Protein AF-A0A8C5LYE2-F1 (afdb_monomer_lite)

Secondary structure (DSSP, 8-state):
-HHHHHHHHHHHHTS---HHHHHHHIIIIIHHHHHHHHHH--S---HHHHHHHHHHHHHHHTTTSPPSS-HHHHHS-TTTTS-----HHHHHHHHHHHHHHHTTSPSS--HHHHHHHHHTTTS-HHHHHHS-TTTS-------HHHHHHHHHHHHHHHHHTTS-SS-TT-BTHHHHHHSTT--HHHHHHTT--BGGGGEETTEEPPHHHHHHHH---GGGHHHHHHHHHHHIIIIITTTTTT---PPPHHHHHHHS-S-TTTHHHHHHHHHHHHH--STHHHHHHHHHHHTSPPPGGG-

Structure (mmCIF, N/CA/C/O backbone):
data_AF-A0A8C5LYE2-F1
#
_entry.id   AF-A0A8C5LYE2-F1
#
loop_
_atom_site.group_PDB
_atom_site.id
_atom_site.type_symbol
_atom_site.label_atom_id
_atom_site.label_alt_id
_atom_site.label_comp_id
_atom_site.label_asym_id
_atom_site.label_entity_id
_atom_site.label_seq_id
_atom_site.pdbx_PDB_ins_code
_atom_site.Cartn_x
_atom_site.Cartn_y
_atom_site.Cartn_z
_atom_site.occupancy
_atom_site.B_iso_or_equiv
_atom_site.auth_seq_id
_atom_site.auth_comp_id
_atom_site.auth_asym_id
_atom_site.auth_atom_id
_atom_site.pdbx_PDB_model_num
ATOM 1 N N . MET A 1 1 ? -12.765 16.017 11.815 1.00 70.56 1 MET A N 1
ATOM 2 C CA . MET A 1 1 ? -12.571 14.553 11.660 1.00 70.56 1 MET A CA 1
ATOM 3 C C . MET A 1 1 ? -12.486 13.819 13.001 1.00 70.56 1 MET A C 1
ATOM 5 O O . MET A 1 1 ? -13.405 13.071 13.296 1.00 70.56 1 MET A O 1
ATOM 9 N N . LEU A 1 2 ? -11.464 14.026 13.848 1.00 75.50 2 LEU A N 1
ATOM 10 C CA . LEU A 1 2 ? -11.365 13.338 15.157 1.00 75.50 2 LEU A CA 1
ATOM 11 C C . LEU A 1 2 ? -12.616 13.506 16.038 1.00 75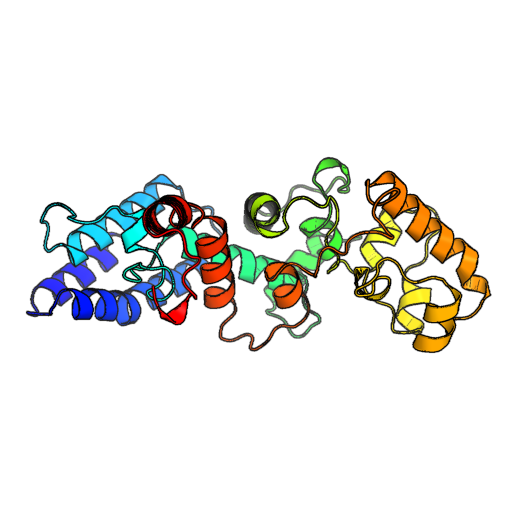.50 2 LEU A C 1
ATOM 13 O O . LEU A 1 2 ? -13.068 12.543 16.648 1.00 75.50 2 LEU A O 1
ATOM 17 N N . THR A 1 3 ? -13.195 14.706 16.069 1.00 81.00 3 THR A N 1
ATOM 18 C CA . THR A 1 3 ? -14.439 15.020 16.791 1.00 81.00 3 THR A CA 1
ATOM 19 C C . THR A 1 3 ? -15.628 14.208 16.280 1.00 81.00 3 THR A C 1
ATOM 21 O O . THR A 1 3 ? -16.305 13.551 17.059 1.00 81.00 3 THR A O 1
ATOM 24 N N . GLN A 1 4 ? -15.826 14.154 14.962 1.00 82.31 4 GLN A N 1
ATOM 25 C CA . GLN A 1 4 ? -16.883 13.353 14.338 1.00 82.31 4 GLN A CA 1
ATOM 26 C C . GLN A 1 4 ? -16.718 11.855 14.624 1.00 82.31 4 GLN A C 1
ATOM 28 O O . GLN A 1 4 ? -17.699 11.173 14.904 1.00 82.31 4 GLN A O 1
ATOM 33 N N . LEU A 1 5 ? -15.488 11.333 14.598 1.00 81.88 5 LEU A N 1
ATOM 34 C CA . LEU A 1 5 ? -15.230 9.922 14.903 1.00 81.88 5 LEU A CA 1
ATOM 35 C C . LEU A 1 5 ? -15.454 9.613 16.383 1.00 81.88 5 LEU A C 1
ATOM 37 O O . LEU A 1 5 ? -16.015 8.567 16.700 1.00 81.88 5 LEU A O 1
ATOM 41 N N . ARG A 1 6 ? -15.080 10.531 17.283 1.00 83.81 6 ARG A N 1
ATOM 42 C CA . ARG A 1 6 ? -15.422 10.432 18.707 1.00 83.81 6 ARG A CA 1
ATOM 43 C C . ARG A 1 6 ? -16.933 10.412 18.899 1.00 83.81 6 ARG A C 1
ATOM 45 O O . ARG A 1 6 ? -17.412 9.523 19.584 1.00 83.81 6 ARG A O 1
ATOM 52 N N . ASN A 1 7 ? -17.675 11.299 18.239 1.00 85.56 7 ASN A N 1
ATOM 53 C CA . ASN A 1 7 ? -19.137 11.336 18.331 1.00 85.56 7 ASN A CA 1
ATOM 54 C C . ASN A 1 7 ? -19.776 10.035 17.828 1.00 85.56 7 ASN A C 1
ATOM 56 O O . ASN A 1 7 ? -20.667 9.503 18.481 1.00 85.56 7 ASN A O 1
ATOM 60 N N . LEU A 1 8 ? -19.280 9.465 16.723 1.00 83.75 8 LEU A N 1
ATOM 61 C CA . LEU A 1 8 ? -19.730 8.150 16.251 1.00 83.75 8 LEU A CA 1
ATOM 62 C C . LEU A 1 8 ? -19.444 7.055 17.281 1.00 83.75 8 LEU A C 1
ATOM 64 O O . LEU A 1 8 ? -20.338 6.279 17.602 1.00 83.75 8 LEU A O 1
ATOM 68 N N . CYS A 1 9 ? -18.231 7.016 17.838 1.00 83.50 9 CYS A N 1
ATOM 69 C CA . CYS A 1 9 ? -17.882 6.055 18.883 1.00 83.50 9 CYS A CA 1
ATOM 70 C C . CYS A 1 9 ? -18.754 6.237 20.136 1.00 83.50 9 CYS A C 1
ATOM 72 O O . CYS A 1 9 ? -19.171 5.244 20.720 1.00 83.50 9 CYS A O 1
ATOM 74 N N . MET A 1 10 ? -19.069 7.475 20.529 1.00 85.38 10 MET A N 1
ATOM 75 C CA . MET A 1 10 ? -19.948 7.769 21.666 1.00 85.38 10 MET A CA 1
ATOM 76 C C . MET A 1 10 ? -21.377 7.285 21.406 1.00 85.38 10 MET A C 1
ATOM 78 O O . MET A 1 10 ? -21.951 6.604 22.252 1.00 85.38 10 MET A O 1
ATOM 82 N N . ASN A 1 11 ? -21.929 7.546 20.220 1.00 86.62 11 ASN A N 1
ATOM 83 C CA . ASN A 1 11 ? -23.267 7.082 19.849 1.00 86.62 11 ASN A CA 1
ATOM 84 C C . ASN A 1 11 ? -23.355 5.553 19.848 1.00 86.62 11 ASN A C 1
ATOM 86 O O . ASN A 1 11 ? -24.253 4.993 20.468 1.00 86.62 11 ASN A O 1
ATOM 90 N N . TRP A 1 12 ? -22.379 4.872 19.243 1.00 85.19 12 TRP A N 1
ATOM 91 C CA . TRP A 1 12 ? -22.316 3.409 19.261 1.00 85.19 12 TRP A CA 1
ATOM 92 C C . TRP A 1 12 ? -22.014 2.834 20.648 1.00 85.19 12 TRP A C 1
ATOM 94 O O . TRP A 1 12 ? -22.345 1.683 20.912 1.00 85.19 12 TRP A O 1
ATOM 104 N N . SER A 1 13 ? -21.391 3.605 21.545 1.00 83.94 13 SER A N 1
ATOM 105 C CA . SER A 1 13 ? -21.103 3.140 22.906 1.00 83.94 13 SER A CA 1
ATOM 106 C C . SER A 1 13 ? -22.342 3.066 23.795 1.00 83.94 13 SER A C 1
ATOM 108 O O . SER A 1 13 ? -22.316 2.302 24.756 1.00 83.94 13 SER A O 1
ATOM 110 N N . LYS A 1 14 ? -23.410 3.805 23.450 1.00 85.38 14 LYS A N 1
ATOM 111 C CA . LYS A 1 14 ? -24.721 3.739 24.117 1.00 85.38 14 LYS A CA 1
ATOM 112 C C . LYS A 1 14 ? -25.441 2.417 23.854 1.00 85.38 14 LYS A C 1
ATOM 114 O O . LYS A 1 14 ? -26.266 2.008 24.657 1.00 85.38 14 LYS A O 1
ATOM 119 N N . VAL A 1 15 ? -25.137 1.760 22.734 1.00 85.12 15 VAL A N 1
ATOM 120 C CA . VAL A 1 15 ? -25.731 0.471 22.380 1.00 85.12 15 VAL A CA 1
ATOM 121 C C . VAL A 1 15 ? -24.942 -0.646 23.058 1.00 85.12 15 VAL A C 1
ATOM 123 O O . VAL A 1 15 ? -23.709 -0.723 22.958 1.00 85.12 15 VAL A O 1
ATOM 126 N N . GLU A 1 16 ? -25.650 -1.550 23.727 1.00 82.38 16 GLU A N 1
ATOM 127 C CA . GLU A 1 16 ? -25.048 -2.721 24.354 1.00 82.38 16 GLU A CA 1
ATOM 128 C C . GLU A 1 16 ? -24.673 -3.775 23.314 1.00 82.38 16 GLU A C 1
ATOM 130 O O . GLU A 1 16 ? -25.366 -4.756 23.081 1.00 82.38 16 GLU A O 1
ATOM 135 N N . VAL A 1 17 ? -23.530 -3.564 22.665 1.00 84.38 17 VAL A N 1
ATOM 136 C CA . VAL A 1 17 ? -23.009 -4.501 21.670 1.00 84.38 17 VAL A CA 1
ATOM 137 C C . VAL A 1 17 ? -21.851 -5.303 22.252 1.00 84.38 17 VAL A C 1
ATOM 139 O O . VAL A 1 17 ? -20.984 -4.764 22.969 1.00 84.38 17 VAL A O 1
ATOM 142 N N . SER A 1 18 ? -21.821 -6.591 21.903 1.00 88.25 18 SER A N 1
ATOM 143 C CA . SER A 1 18 ? -20.690 -7.481 22.149 1.00 88.25 18 SER A CA 1
ATOM 144 C C . SER A 1 18 ? -19.391 -6.888 21.597 1.00 88.25 18 SER A C 1
ATOM 146 O O . SER A 1 18 ? -19.373 -5.978 20.761 1.00 88.25 18 SER A O 1
ATOM 148 N N . TRP A 1 19 ? -18.263 -7.402 22.073 1.00 85.31 19 TRP A N 1
ATOM 149 C CA . TRP A 1 19 ? -16.962 -6.935 21.612 1.00 85.31 19 TRP A CA 1
ATOM 150 C C . TRP A 1 19 ? -16.753 -7.166 20.105 1.00 85.31 19 TRP A C 1
ATOM 152 O O . TRP A 1 19 ? -16.306 -6.255 19.411 1.00 85.31 19 TRP A O 1
ATOM 162 N N . ALA A 1 20 ? -17.193 -8.311 19.572 1.00 86.25 20 ALA A N 1
ATOM 163 C CA . ALA A 1 20 ? -17.186 -8.578 18.133 1.00 86.25 20 ALA A CA 1
ATOM 164 C C . ALA A 1 20 ? -18.112 -7.622 17.359 1.00 86.25 20 ALA A C 1
ATOM 166 O O . ALA A 1 20 ? -17.713 -7.059 16.338 1.00 86.25 20 ALA A O 1
ATOM 167 N N . GLY A 1 21 ? -19.316 -7.352 17.874 1.00 88.94 21 GLY A N 1
ATOM 168 C CA . GLY A 1 21 ? -20.246 -6.433 17.217 1.00 88.94 21 GLY A CA 1
ATOM 169 C C . GLY A 1 21 ? -19.761 -4.976 17.210 1.00 88.94 21 GLY A C 1
ATOM 170 O O . GLY A 1 21 ? -20.034 -4.247 16.261 1.00 88.94 21 GLY A O 1
ATOM 171 N N . ARG A 1 22 ? -18.941 -4.550 18.182 1.00 89.81 22 ARG A N 1
ATOM 172 C CA . ARG A 1 22 ? -18.252 -3.241 18.137 1.00 89.81 22 ARG A CA 1
ATOM 173 C C . ARG A 1 22 ? -17.255 -3.158 16.991 1.00 89.81 22 ARG A C 1
ATOM 175 O O . ARG A 1 22 ? -17.158 -2.125 16.333 1.00 89.81 22 ARG A O 1
ATOM 182 N N . ILE A 1 23 ? -16.514 -4.233 16.744 1.00 90.06 23 ILE A N 1
ATOM 183 C CA . ILE A 1 23 ? -15.552 -4.296 15.640 1.00 90.06 23 ILE A CA 1
ATOM 184 C C . ILE A 1 23 ? -16.295 -4.260 14.303 1.00 90.06 23 ILE A C 1
ATOM 186 O O . ILE A 1 23 ? -15.896 -3.514 13.407 1.00 90.06 23 ILE A O 1
ATOM 190 N N . ALA A 1 24 ? -17.407 -4.989 14.188 1.00 90.50 24 ALA A N 1
ATOM 191 C CA . ALA A 1 24 ? -18.286 -4.916 13.025 1.00 90.50 24 ALA A CA 1
ATOM 192 C C . ALA A 1 24 ? -18.841 -3.493 12.822 1.00 90.50 24 ALA A C 1
ATOM 194 O O . ALA A 1 24 ? -18.715 -2.941 11.730 1.00 90.50 24 ALA A O 1
ATOM 195 N N . ALA A 1 25 ? -19.330 -2.838 13.881 1.00 90.06 25 ALA A N 1
ATOM 196 C CA . ALA A 1 25 ? -19.810 -1.457 13.821 1.00 90.06 25 ALA A CA 1
ATOM 197 C C . ALA A 1 25 ? -18.718 -0.475 13.359 1.00 90.06 25 ALA A C 1
ATOM 199 O O . ALA A 1 25 ? -18.991 0.423 12.558 1.00 90.06 25 ALA A O 1
ATOM 200 N N . LEU A 1 26 ? -17.464 -0.659 13.796 1.00 90.25 26 LEU A N 1
ATOM 201 C CA . LEU A 1 26 ? -16.328 0.123 13.295 1.00 90.25 26 LEU A CA 1
ATOM 202 C C . LEU A 1 26 ? -16.086 -0.113 11.799 1.00 90.25 26 LEU A C 1
ATOM 204 O O . LEU A 1 26 ? -15.928 0.849 11.045 1.00 90.25 26 LEU A O 1
ATOM 208 N N . LYS A 1 27 ? -16.076 -1.373 11.352 1.00 89.81 27 LYS A N 1
ATOM 209 C CA . LYS A 1 27 ? -15.901 -1.718 9.931 1.00 89.81 27 LYS A CA 1
ATOM 210 C C . LYS A 1 27 ? -17.017 -1.144 9.058 1.00 89.81 27 LYS A C 1
ATOM 212 O O . LYS A 1 27 ? -16.737 -0.686 7.960 1.00 89.81 27 LYS A O 1
ATOM 217 N N . MET A 1 28 ? -18.254 -1.120 9.547 1.00 89.25 28 MET A N 1
ATOM 218 C CA . MET A 1 28 ? -19.405 -0.646 8.775 1.00 89.25 28 MET A CA 1
ATOM 219 C C . MET A 1 28 ? -19.545 0.878 8.769 1.00 89.25 28 MET A C 1
ATOM 221 O O . MET A 1 28 ? -19.875 1.457 7.742 1.00 89.25 28 MET A O 1
ATOM 225 N N . SER A 1 29 ? -19.304 1.553 9.896 1.00 87.19 29 SER A N 1
ATOM 226 C CA . SER A 1 29 ? -19.606 2.990 10.022 1.00 87.19 29 SER A CA 1
ATOM 227 C C . SER A 1 29 ? -18.386 3.897 9.883 1.00 87.19 29 SER A C 1
ATOM 229 O O . SER A 1 29 ? -18.475 4.994 9.325 1.00 87.19 29 SER A O 1
ATOM 231 N N . LEU A 1 30 ? -17.241 3.461 10.406 1.00 87.25 30 LEU A N 1
ATOM 232 C CA . LEU A 1 30 ? -16.054 4.293 10.542 1.00 87.25 30 LEU A CA 1
ATOM 233 C C . LEU A 1 30 ? -15.093 4.090 9.375 1.00 87.25 30 LEU A C 1
ATOM 235 O O . LEU A 1 30 ? -14.602 5.070 8.815 1.00 87.25 30 LEU A O 1
ATOM 239 N N . LEU A 1 31 ? -14.853 2.836 8.987 1.00 89.38 31 LEU A N 1
ATOM 240 C CA . LEU A 1 31 ? -13.935 2.523 7.898 1.00 89.38 31 LEU A CA 1
ATOM 241 C C . LEU A 1 31 ? -14.327 3.218 6.577 1.00 89.38 31 LEU A C 1
ATOM 243 O O . LEU A 1 31 ? -13.443 3.850 5.999 1.00 89.38 31 LEU A O 1
ATOM 247 N N . PRO A 1 32 ? -15.604 3.243 6.131 1.00 89.81 32 PRO A N 1
ATOM 248 C CA . PRO A 1 32 ? -15.969 3.946 4.898 1.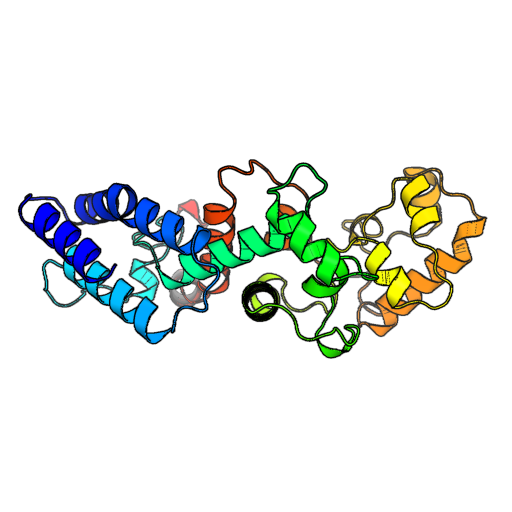00 89.81 32 PRO A CA 1
ATOM 249 C C . PRO A 1 32 ? -15.685 5.451 4.961 1.00 89.81 32 PRO A C 1
ATOM 251 O O . PRO A 1 32 ? -15.192 6.026 3.993 1.00 89.81 32 PRO A O 1
ATOM 254 N N . LYS A 1 33 ? -15.916 6.089 6.118 1.00 89.56 33 LYS A N 1
ATOM 255 C CA . LYS A 1 33 ? -15.642 7.522 6.321 1.00 89.56 33 LYS A CA 1
ATOM 256 C C . LYS A 1 33 ? -14.146 7.827 6.307 1.00 89.56 33 LYS A C 1
ATOM 258 O O . LYS A 1 33 ? -13.734 8.822 5.718 1.00 89.56 33 LYS A O 1
ATOM 263 N N . LEU A 1 34 ? -13.329 6.974 6.930 1.00 89.50 34 LEU A N 1
ATOM 264 C CA . LEU A 1 34 ? -11.870 7.098 6.877 1.00 89.50 34 LEU A CA 1
ATOM 265 C C . LEU A 1 34 ? -11.350 6.933 5.447 1.00 89.50 34 LEU A C 1
ATOM 267 O O . LEU A 1 34 ? -10.556 7.749 4.989 1.00 89.50 34 LEU A O 1
ATOM 271 N N . LEU A 1 35 ? -11.824 5.908 4.736 1.00 90.44 35 LEU A N 1
ATOM 272 C CA . LEU A 1 35 ? -11.409 5.628 3.363 1.00 90.44 35 LEU A CA 1
ATOM 273 C C . LEU A 1 35 ? -11.802 6.748 2.403 1.00 90.44 35 LEU A C 1
ATOM 275 O O . LEU A 1 35 ? -10.992 7.123 1.559 1.00 90.44 35 LEU A O 1
ATOM 279 N N . TYR A 1 36 ? -13.005 7.308 2.549 1.00 89.31 36 TYR A N 1
ATOM 280 C CA . TYR A 1 36 ? -13.419 8.481 1.782 1.00 89.31 36 TYR A CA 1
ATOM 281 C C . TYR A 1 36 ?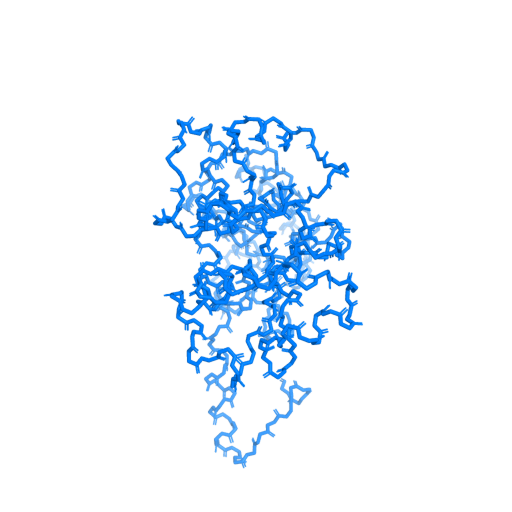 -12.428 9.634 1.964 1.00 89.31 36 TYR A C 1
ATOM 283 O O . TYR A 1 36 ? -11.940 10.192 0.985 1.00 89.31 36 TYR A O 1
ATOM 291 N N . LEU A 1 37 ? -12.058 9.936 3.210 1.00 88.06 37 LEU A N 1
ATOM 292 C CA . LEU A 1 37 ? -11.133 11.024 3.513 1.00 88.06 37 LEU A CA 1
ATOM 293 C C . LEU A 1 37 ? -9.726 10.761 2.979 1.00 88.06 37 LEU A C 1
ATOM 295 O O . LEU A 1 37 ? -9.134 11.659 2.392 1.00 88.06 37 LEU A O 1
ATOM 299 N N . PHE A 1 38 ? -9.200 9.544 3.127 1.00 88.88 38 PHE A N 1
ATOM 300 C CA . PHE A 1 38 ? -7.878 9.206 2.592 1.00 88.88 38 PHE A CA 1
ATOM 301 C C . PHE A 1 38 ? -7.817 9.293 1.065 1.00 88.88 38 PHE A C 1
ATOM 303 O O . PHE A 1 38 ? -6.772 9.624 0.518 1.00 88.88 38 PHE A O 1
ATOM 310 N N . ARG A 1 39 ? -8.932 9.023 0.377 1.00 85.75 39 ARG A N 1
ATOM 311 C CA . ARG A 1 39 ? -9.024 9.152 -1.083 1.00 85.75 39 ARG A CA 1
ATOM 312 C C . ARG A 1 39 ? -9.244 10.591 -1.541 1.00 85.75 39 ARG A C 1
ATOM 314 O O . ARG A 1 39 ? -8.773 10.949 -2.612 1.00 85.75 39 ARG A O 1
ATOM 321 N N . ALA A 1 40 ? -9.977 11.387 -0.765 1.00 83.69 40 ALA A N 1
ATOM 322 C CA . ALA A 1 40 ? -10.317 12.763 -1.113 1.00 83.69 40 ALA A CA 1
ATOM 323 C C . ALA A 1 40 ? -9.210 13.766 -0.761 1.00 83.69 40 ALA A C 1
ATOM 325 O O . ALA A 1 40 ? -9.118 14.812 -1.395 1.00 83.69 40 ALA A O 1
ATOM 326 N N . LEU A 1 41 ? -8.384 13.471 0.249 1.00 78.56 41 LEU A N 1
ATOM 327 C CA . LEU A 1 41 ? -7.342 14.372 0.734 1.00 78.56 41 LEU A CA 1
ATOM 328 C C . LEU A 1 41 ? -5.967 13.949 0.201 1.00 78.56 41 LEU A C 1
ATOM 330 O O . LEU A 1 41 ? -5.373 13.007 0.728 1.00 78.56 41 LEU A O 1
ATOM 334 N N . PRO A 1 42 ? -5.398 14.677 -0.772 1.00 67.75 42 PRO A N 1
ATOM 335 C CA . PRO A 1 42 ? -4.048 14.437 -1.270 1.00 67.75 42 PRO A CA 1
ATOM 336 C C . PRO A 1 42 ? -2.970 15.011 -0.324 1.00 67.75 42 PRO A C 1
ATOM 338 O O . PRO A 1 42 ? -2.036 15.678 -0.764 1.00 67.75 42 PRO A O 1
ATOM 341 N N . ILE A 1 43 ? -3.110 14.808 0.992 1.00 79.69 43 ILE A N 1
ATOM 342 C CA . ILE A 1 43 ? -2.272 15.441 2.023 1.00 79.69 43 ILE A CA 1
ATOM 343 C C . ILE A 1 43 ? -1.540 14.376 2.841 1.00 79.69 43 ILE A C 1
ATOM 345 O O . ILE A 1 43 ? -2.118 13.366 3.243 1.00 79.69 43 ILE A O 1
ATOM 349 N N . ALA A 1 44 ? -0.266 14.644 3.143 1.00 83.12 44 ALA A N 1
ATOM 350 C CA . ALA A 1 44 ? 0.509 13.855 4.092 1.00 83.12 44 ALA A CA 1
ATOM 351 C C . ALA A 1 44 ? -0.119 13.929 5.488 1.00 83.12 44 ALA A C 1
ATOM 353 O O . ALA A 1 44 ? 0.003 14.943 6.175 1.00 83.12 44 ALA A O 1
ATOM 354 N N . LEU A 1 45 ? -0.751 12.848 5.940 1.00 86.50 45 LEU A N 1
ATOM 355 C CA . LEU A 1 45 ? -1.239 12.788 7.313 1.00 86.50 45 LEU A CA 1
ATOM 356 C C . LEU A 1 45 ? -0.075 12.514 8.278 1.00 86.50 45 LEU A C 1
ATOM 358 O O . LEU A 1 45 ? 0.650 11.530 8.097 1.00 86.50 45 LEU A O 1
ATOM 362 N N . PRO A 1 46 ? 0.105 13.334 9.332 1.00 89.69 46 PRO A N 1
ATOM 363 C CA . PRO A 1 46 ? 1.108 13.066 10.350 1.00 89.69 46 PRO A CA 1
ATOM 364 C C . PRO A 1 46 ? 0.882 11.698 10.997 1.00 89.69 46 PRO A C 1
ATOM 366 O O . PRO A 1 46 ? -0.242 11.321 11.336 1.00 89.69 46 PRO A O 1
ATOM 369 N N . ARG A 1 47 ? 1.965 10.957 11.247 1.00 89.81 47 ARG A N 1
ATOM 370 C CA . ARG A 1 47 ? 1.881 9.644 11.903 1.00 89.81 47 ARG A CA 1
ATOM 371 C C . ARG A 1 47 ? 1.219 9.732 13.283 1.00 89.81 47 ARG A C 1
ATOM 373 O O . ARG A 1 47 ? 0.446 8.849 13.642 1.00 89.81 47 ARG A O 1
ATOM 380 N N . THR A 1 48 ? 1.481 10.802 14.032 1.00 91.12 48 THR A N 1
ATOM 381 C CA . THR A 1 48 ? 0.860 11.080 15.339 1.00 91.12 48 THR A CA 1
ATOM 382 C C . THR A 1 48 ? -0.659 11.191 15.236 1.00 91.12 48 THR A C 1
ATOM 384 O O . THR A 1 48 ? -1.376 10.624 16.057 1.00 91.12 48 THR A O 1
ATOM 387 N N . TYR A 1 49 ? -1.164 11.832 14.181 1.00 90.56 49 TYR A N 1
ATOM 388 C CA . TYR A 1 49 ? -2.594 11.939 13.913 1.00 90.56 49 TYR A CA 1
ATOM 389 C C . TYR A 1 49 ? -3.238 10.565 13.675 1.00 90.56 49 TYR A C 1
ATOM 391 O O . TYR A 1 49 ? -4.258 10.238 14.284 1.00 90.56 49 TYR A O 1
ATOM 399 N N . LEU A 1 50 ? -2.607 9.725 12.850 1.00 90.88 50 LEU A N 1
ATOM 400 C CA . LEU A 1 50 ? -3.078 8.362 12.572 1.00 90.88 50 LEU A CA 1
ATOM 401 C C . LEU A 1 50 ? -3.047 7.469 13.826 1.00 90.88 50 LEU A C 1
ATOM 403 O O . LEU A 1 50 ? -3.961 6.676 14.046 1.00 90.88 50 LEU A O 1
ATOM 407 N N . LEU A 1 51 ? -2.036 7.623 14.688 1.00 90.81 51 LEU A N 1
ATOM 408 C CA . LEU A 1 51 ? -1.958 6.909 15.968 1.00 90.81 51 LEU A CA 1
ATOM 409 C C . LEU A 1 51 ? -3.028 7.379 16.961 1.00 90.81 51 LEU A C 1
ATOM 411 O O . LEU A 1 51 ? -3.630 6.555 17.651 1.00 90.81 51 LEU A O 1
ATOM 415 N N . ASN A 1 52 ? -3.322 8.680 16.993 1.00 91.81 52 ASN A N 1
ATOM 416 C CA . ASN A 1 52 ? -4.411 9.226 17.801 1.00 91.81 52 ASN A CA 1
ATOM 417 C C . ASN A 1 52 ? -5.769 8.671 17.357 1.00 91.81 52 ASN A C 1
ATOM 419 O O . ASN A 1 52 ? -6.585 8.306 18.205 1.00 91.81 52 ASN A O 1
ATOM 423 N N . LEU A 1 53 ? -5.995 8.540 16.045 1.00 90.88 53 LEU A N 1
ATOM 424 C CA . LEU A 1 53 ? -7.177 7.867 15.504 1.00 90.88 53 LEU A CA 1
ATOM 425 C C . LEU A 1 53 ? -7.252 6.412 15.976 1.00 90.88 53 LEU A C 1
ATOM 427 O O . LEU A 1 53 ? -8.264 6.016 16.551 1.00 90.88 53 LEU A O 1
ATOM 431 N N . GLN A 1 54 ? -6.171 5.642 15.819 1.00 91.62 54 GLN A N 1
ATOM 432 C CA . GLN A 1 54 ? -6.115 4.248 16.271 1.00 91.62 54 GLN A CA 1
ATOM 433 C C . GLN A 1 54 ? -6.394 4.112 17.779 1.00 91.62 54 GLN A C 1
ATOM 435 O O . GLN A 1 54 ? -7.076 3.180 18.203 1.00 91.62 54 GLN A O 1
ATOM 440 N N . SER A 1 55 ? -5.903 5.050 18.596 1.00 89.88 55 SER A N 1
ATOM 441 C CA . SER A 1 55 ? -6.133 5.076 20.046 1.00 89.88 55 SER A CA 1
ATOM 442 C C . SER A 1 55 ? -7.615 5.238 20.395 1.00 89.88 55 SER A C 1
ATOM 444 O O . SER A 1 55 ? -8.125 4.521 21.256 1.00 89.88 55 SER A O 1
ATOM 446 N N . VAL A 1 56 ? -8.341 6.113 19.690 1.00 89.75 56 VAL A N 1
ATOM 447 C CA . VAL A 1 56 ? -9.795 6.276 19.873 1.00 89.75 56 VAL A CA 1
ATOM 448 C C . VAL A 1 56 ? -10.539 4.984 19.525 1.00 89.75 56 VAL A C 1
ATOM 450 O O . VAL A 1 56 ? -11.412 4.569 20.286 1.00 89.75 56 VAL A O 1
ATOM 453 N N . LEU A 1 57 ? -10.156 4.307 18.438 1.00 89.19 57 LEU A N 1
ATOM 454 C CA . LEU A 1 57 ? -10.766 3.028 18.049 1.00 89.19 57 LEU A CA 1
ATOM 455 C C . LEU A 1 57 ? -10.505 1.933 19.075 1.00 89.19 57 LEU A C 1
ATOM 457 O O . LEU A 1 57 ? -11.426 1.219 19.463 1.00 89.19 57 LEU A O 1
ATOM 461 N N . SER A 1 58 ? -9.270 1.841 19.565 1.00 89.69 58 SER A N 1
ATOM 462 C CA . SER A 1 58 ? -8.908 0.901 20.624 1.00 89.69 58 SER A CA 1
ATOM 463 C C . SER A 1 58 ? -9.736 1.153 21.890 1.00 89.69 58 SER A C 1
ATOM 465 O O . SER A 1 58 ? -10.349 0.229 22.419 1.00 89.69 58 SER A O 1
ATOM 467 N N . LYS A 1 59 ? -9.861 2.413 22.332 1.00 89.44 59 LYS A N 1
ATOM 468 C CA . LYS A 1 59 ? -10.702 2.774 23.488 1.00 89.44 59 LYS A CA 1
ATOM 469 C C . LYS A 1 59 ? -12.168 2.381 23.286 1.00 89.44 59 LYS A C 1
ATOM 471 O O . LYS A 1 59 ? -12.786 1.881 24.222 1.00 89.44 59 LYS A O 1
ATOM 476 N N . PHE A 1 60 ? -12.713 2.564 22.084 1.00 89.06 60 PHE A N 1
ATOM 477 C CA . PHE A 1 60 ? -14.084 2.161 21.763 1.00 89.06 60 PHE A CA 1
ATOM 478 C C . PHE A 1 60 ? -14.275 0.637 21.834 1.00 89.06 60 PHE A C 1
ATOM 480 O O . PHE A 1 60 ? -15.205 0.155 22.491 1.00 89.06 60 PHE A O 1
ATOM 487 N N . VAL A 1 61 ? -13.363 -0.125 21.224 1.00 90.06 61 VAL A N 1
ATOM 488 C CA . VAL A 1 61 ? -13.369 -1.596 21.253 1.00 90.06 61 VAL A CA 1
ATOM 489 C C . VAL A 1 61 ? -13.325 -2.104 22.699 1.00 90.06 61 VAL A C 1
ATOM 491 O O . VAL A 1 61 ? -14.123 -2.959 23.073 1.00 90.06 61 VAL A O 1
ATOM 494 N N . TRP A 1 62 ? -12.484 -1.510 23.550 1.00 89.94 62 TRP A N 1
ATOM 495 C CA . TRP A 1 62 ? -12.302 -1.932 24.944 1.00 89.94 62 TRP A CA 1
ATOM 496 C C . TRP A 1 62 ? -13.232 -1.264 25.972 1.00 89.94 62 TRP A C 1
ATOM 498 O O . TRP A 1 62 ? -13.028 -1.464 27.167 1.00 89.94 62 TRP A O 1
ATOM 508 N N . ARG A 1 63 ? -14.255 -0.487 25.577 1.00 88.44 63 ARG A N 1
ATOM 509 C CA . ARG A 1 63 ? -15.132 0.257 26.526 1.00 88.44 63 ARG A CA 1
ATOM 510 C C . ARG A 1 63 ? -14.343 1.166 27.487 1.00 88.44 63 ARG A C 1
ATOM 512 O O . ARG A 1 63 ? -14.673 1.266 28.661 1.00 88.44 63 ARG A O 1
ATOM 519 N N . GLY A 1 64 ? -13.247 1.764 27.024 1.00 85.00 64 GLY A N 1
ATOM 520 C CA . GLY A 1 64 ? -12.348 2.559 27.869 1.00 85.00 64 GLY A CA 1
ATOM 521 C C . GLY A 1 64 ? -11.503 1.745 28.860 1.00 85.00 64 GLY A C 1
ATOM 522 O O . GLY A 1 64 ? -10.675 2.327 29.557 1.00 85.00 64 GLY A O 1
ATOM 523 N N . LYS A 1 65 ? -11.649 0.413 28.905 1.00 87.75 65 LYS A N 1
ATOM 524 C CA . LYS A 1 65 ? -10.800 -0.476 29.708 1.00 87.75 65 LYS A CA 1
ATOM 525 C C . LYS A 1 65 ? -9.433 -0.668 29.045 1.00 87.75 65 LYS A C 1
ATOM 527 O O . LYS A 1 65 ? -9.241 -0.388 27.859 1.00 87.75 65 LYS A O 1
ATOM 532 N N . ARG A 1 66 ? -8.469 -1.173 29.819 1.00 88.31 66 ARG A N 1
ATOM 533 C CA . ARG A 1 66 ? -7.129 -1.499 29.312 1.00 88.31 66 ARG A CA 1
ATOM 534 C C . ARG A 1 66 ? -7.214 -2.629 28.266 1.00 88.31 66 ARG A C 1
ATOM 536 O O . ARG A 1 66 ? -7.895 -3.624 28.529 1.00 88.31 66 ARG A O 1
ATOM 543 N N . PRO A 1 67 ? -6.535 -2.507 27.107 1.00 87.62 67 PRO A N 1
ATOM 544 C CA . PRO A 1 67 ? -6.481 -3.569 26.109 1.00 87.62 67 PRO A CA 1
ATOM 545 C C . PRO A 1 67 ? -5.927 -4.867 26.697 1.00 87.62 67 PRO A C 1
ATOM 547 O O . PRO A 1 67 ? -4.837 -4.865 27.263 1.00 87.62 67 PRO A O 1
ATOM 550 N N . ARG A 1 68 ? -6.655 -5.976 26.534 1.00 86.00 68 ARG A N 1
ATOM 551 C CA . ARG A 1 68 ? -6.180 -7.309 26.958 1.00 86.00 68 ARG A CA 1
ATOM 552 C C . ARG A 1 68 ? -5.252 -7.960 25.932 1.00 86.00 68 ARG A C 1
ATOM 554 O O . ARG A 1 68 ? -4.491 -8.857 26.263 1.00 86.00 68 ARG A O 1
ATOM 561 N N . VAL A 1 69 ? -5.315 -7.492 24.687 1.00 85.38 69 VAL A N 1
ATOM 562 C CA . VAL A 1 69 ? -4.578 -8.036 23.545 1.00 85.38 69 VAL A CA 1
ATOM 563 C C . VAL A 1 69 ? -3.651 -6.967 22.976 1.00 85.38 69 VAL A C 1
ATOM 565 O O . VAL A 1 69 ? -4.022 -5.794 22.871 1.00 85.38 69 VAL A O 1
ATOM 568 N N . ARG A 1 70 ? -2.437 -7.369 22.578 1.00 85.75 70 ARG A N 1
ATOM 569 C CA . ARG A 1 70 ? -1.475 -6.477 21.913 1.00 85.75 70 ARG A CA 1
ATOM 570 C C . ARG A 1 70 ? -2.059 -5.950 20.600 1.00 85.75 70 ARG A C 1
ATOM 572 O O . ARG A 1 70 ? -2.614 -6.712 19.817 1.00 85.75 70 ARG A O 1
ATOM 579 N N . ALA A 1 71 ? -1.856 -4.665 20.309 1.00 83.75 71 ALA A N 1
ATOM 580 C CA . ALA A 1 71 ? -2.420 -4.015 19.120 1.00 83.75 71 ALA A CA 1
ATOM 581 C C . ALA A 1 71 ? -2.035 -4.695 17.789 1.00 83.75 71 ALA A C 1
ATOM 583 O O . ALA A 1 71 ? -2.824 -4.686 16.852 1.00 83.75 71 ALA A O 1
ATOM 584 N N . ALA A 1 72 ? -0.845 -5.302 17.707 1.00 82.75 72 ALA A N 1
ATOM 585 C CA . ALA A 1 72 ? -0.421 -6.050 16.522 1.00 82.75 72 ALA A CA 1
ATOM 586 C C . ALA A 1 72 ? -1.305 -7.286 16.262 1.00 82.75 72 ALA A C 1
ATOM 588 O O . ALA A 1 72 ? -1.756 -7.458 15.137 1.00 82.75 72 ALA A O 1
ATOM 589 N N . LEU A 1 73 ? -1.609 -8.072 17.304 1.00 83.25 73 LEU A N 1
ATOM 590 C CA . LEU A 1 73 ? -2.506 -9.234 17.228 1.00 83.25 73 LEU A CA 1
ATOM 591 C C . LEU A 1 73 ? -3.957 -8.800 16.976 1.00 83.25 73 LEU A C 1
ATOM 593 O O . LEU A 1 73 ? -4.676 -9.376 16.170 1.00 83.25 73 LEU A O 1
ATOM 597 N N . LEU A 1 74 ? -4.379 -7.723 17.645 1.00 86.62 74 LEU A N 1
ATOM 598 C CA . LEU A 1 74 ? -5.728 -7.175 17.517 1.00 86.62 74 LEU A CA 1
ATOM 599 C C . LEU A 1 74 ? -6.062 -6.787 16.065 1.00 86.62 74 LEU A C 1
ATOM 601 O O . LEU A 1 74 ? -7.199 -6.948 15.624 1.00 86.62 74 LEU A O 1
ATOM 605 N N . ASN A 1 75 ? -5.068 -6.276 15.337 1.00 87.69 75 ASN A N 1
ATOM 606 C CA . ASN A 1 75 ? -5.223 -5.775 13.975 1.00 87.69 75 ASN A CA 1
ATOM 607 C C . ASN A 1 75 ? -5.044 -6.843 12.881 1.00 87.69 75 ASN A C 1
ATOM 609 O O . ASN A 1 75 ? -5.365 -6.567 11.725 1.00 87.69 75 ASN A O 1
ATOM 613 N N . GLN A 1 76 ? -4.503 -8.019 13.213 1.00 84.81 76 GLN A N 1
ATOM 614 C CA . GLN A 1 76 ? -4.337 -9.127 12.267 1.00 84.81 76 GLN A CA 1
ATOM 615 C C . GLN A 1 76 ? -5.685 -9.697 11.828 1.00 84.81 76 GLN A C 1
ATOM 617 O O . GLN A 1 76 ? -6.669 -9.573 12.556 1.00 84.81 76 GLN A O 1
ATOM 622 N N . SER A 1 77 ? -5.734 -10.309 10.644 1.00 83.00 77 SER A N 1
ATOM 623 C CA . SER A 1 77 ? -6.919 -11.026 10.165 1.00 83.00 77 SER A CA 1
ATOM 624 C C . SER A 1 77 ? -7.244 -12.214 11.072 1.00 83.00 77 SER A C 1
ATOM 626 O O . SER A 1 77 ? -6.383 -12.702 11.803 1.00 83.00 77 SER A O 1
ATOM 628 N N . ILE A 1 78 ? -8.491 -12.682 11.006 1.00 80.12 78 ILE A N 1
ATOM 629 C CA . ILE A 1 78 ? -8.932 -13.876 11.742 1.00 80.12 78 ILE A CA 1
ATOM 630 C C . ILE A 1 78 ? -8.124 -15.099 11.283 1.00 80.12 78 ILE A C 1
ATOM 632 O O . ILE A 1 78 ? -7.592 -15.821 12.114 1.00 80.12 78 ILE A O 1
ATOM 636 N N . GLU A 1 79 ? -7.914 -15.241 9.970 1.00 76.69 79 GLU A N 1
ATOM 637 C CA . GLU A 1 79 ? -7.049 -16.270 9.363 1.00 76.69 79 GLU A CA 1
ATOM 638 C C . GLU A 1 79 ? -5.592 -16.207 9.852 1.00 76.69 79 GLU A C 1
ATOM 640 O O . GLU A 1 79 ? -4.890 -17.209 9.873 1.00 76.69 79 GLU A O 1
ATOM 645 N N . GLY A 1 80 ? -5.120 -15.024 10.251 1.00 71.69 80 GLY A N 1
ATOM 646 C CA . GLY A 1 80 ? -3.781 -14.821 10.801 1.00 71.69 80 GLY A CA 1
ATOM 647 C C . GLY A 1 80 ? -3.687 -15.025 12.315 1.00 71.69 80 GLY A C 1
ATOM 648 O O . GLY A 1 80 ? -2.702 -14.578 12.903 1.00 71.69 80 GLY A O 1
ATOM 649 N N . GLY A 1 81 ? -4.708 -15.608 12.958 1.00 74.38 81 GLY A N 1
ATOM 650 C CA . GLY A 1 81 ? -4.784 -15.774 14.417 1.00 74.38 81 GLY A CA 1
ATOM 651 C C . GLY A 1 81 ? -5.095 -14.478 15.179 1.00 74.38 81 GLY A C 1
ATOM 652 O O . GLY A 1 81 ? -4.873 -14.382 16.388 1.00 74.38 81 GLY A O 1
ATOM 653 N N . GLY A 1 82 ? -5.567 -13.455 14.466 1.00 83.44 82 GLY A N 1
ATOM 654 C CA . GLY A 1 82 ? -5.953 -12.160 15.004 1.00 83.44 82 GLY A CA 1
ATOM 655 C C . GLY A 1 82 ? -7.461 -11.995 15.167 1.00 83.44 82 GLY A C 1
ATOM 656 O O . GLY A 1 82 ? -8.252 -12.927 15.095 1.00 83.44 82 GLY A O 1
ATOM 657 N N . ILE A 1 83 ? -7.870 -10.750 15.397 1.00 83.94 83 ILE A N 1
ATOM 658 C CA . ILE A 1 83 ? -9.266 -10.380 15.695 1.00 83.94 83 ILE A CA 1
ATOM 659 C C . ILE A 1 83 ? -9.889 -9.543 14.563 1.00 83.94 83 ILE A C 1
ATOM 661 O O . ILE A 1 83 ? -11.109 -9.429 14.429 1.00 83.94 83 ILE A O 1
ATOM 665 N N . GLY A 1 84 ? -9.056 -8.932 13.725 1.00 85.94 84 GLY A N 1
ATOM 666 C CA . GLY A 1 84 ? -9.476 -8.177 12.554 1.00 85.94 84 GLY A CA 1
ATOM 667 C C . GLY A 1 84 ? -9.942 -6.756 12.851 1.00 85.94 84 GLY A C 1
ATOM 668 O O . GLY A 1 84 ? -10.812 -6.258 12.134 1.00 85.94 84 GLY A O 1
ATOM 669 N N . VAL A 1 85 ? -9.409 -6.082 13.876 1.00 89.88 85 VAL A N 1
ATOM 670 C CA . VAL A 1 85 ? -9.665 -4.644 14.072 1.00 89.88 85 VAL A CA 1
ATOM 671 C C . VAL A 1 85 ? -8.972 -3.830 12.969 1.00 89.88 85 VAL A C 1
ATOM 673 O O . VAL A 1 85 ? -7.795 -4.055 12.691 1.00 89.88 85 VAL A O 1
ATOM 676 N N . PRO A 1 86 ? -9.652 -2.852 12.340 1.00 90.38 86 PRO A N 1
ATOM 677 C CA . PRO A 1 86 ? -9.033 -2.016 11.316 1.00 90.38 86 PRO A CA 1
ATOM 678 C C . PRO A 1 86 ? -7.792 -1.263 11.817 1.00 90.38 86 PRO A C 1
ATOM 680 O O . PRO A 1 86 ? -7.861 -0.493 12.779 1.00 90.38 86 PRO A O 1
ATOM 683 N N . ASN A 1 87 ? -6.663 -1.429 11.124 1.00 91.69 87 ASN A N 1
ATOM 684 C CA . ASN A 1 87 ? -5.465 -0.626 11.355 1.00 91.69 87 ASN A CA 1
ATOM 685 C C . ASN A 1 87 ? -5.475 0.624 10.465 1.00 91.69 87 ASN A C 1
ATOM 687 O O . ASN A 1 87 ? -5.215 0.548 9.263 1.00 91.69 87 ASN A O 1
ATOM 691 N N . VAL A 1 88 ? -5.735 1.786 11.067 1.00 91.62 88 VAL A N 1
ATOM 692 C CA . VAL A 1 88 ? -5.886 3.070 10.361 1.00 91.62 88 VAL A CA 1
ATOM 693 C C . VAL A 1 88 ? -4.645 3.424 9.535 1.00 91.62 88 VAL A C 1
ATOM 695 O O . VAL A 1 88 ? -4.773 3.901 8.409 1.00 91.62 88 VAL A O 1
ATOM 698 N N . LEU A 1 89 ? -3.442 3.154 10.055 1.00 91.12 89 LEU A N 1
ATOM 699 C CA . LEU A 1 89 ? -2.188 3.438 9.350 1.00 91.12 89 LEU A CA 1
ATOM 700 C C . LEU A 1 89 ? -2.029 2.565 8.100 1.00 91.12 89 LEU A C 1
ATOM 702 O O . LEU A 1 89 ? -1.594 3.059 7.062 1.00 91.12 89 LEU A O 1
ATOM 706 N N . MET A 1 90 ? -2.372 1.279 8.196 1.00 90.88 90 MET A N 1
ATOM 707 C CA . MET A 1 90 ? -2.267 0.367 7.055 1.00 90.88 90 MET A CA 1
ATOM 708 C C . MET A 1 90 ? -3.325 0.680 6.001 1.00 90.88 90 MET A C 1
ATOM 710 O O . MET A 1 90 ? -3.002 0.665 4.822 1.00 90.88 90 MET A O 1
ATOM 714 N N . TYR A 1 91 ? -4.542 1.067 6.398 1.00 91.31 91 TYR A N 1
ATOM 715 C CA . TYR A 1 91 ? -5.561 1.535 5.451 1.00 91.31 91 TYR A CA 1
ATOM 716 C C . TYR A 1 91 ? -5.161 2.829 4.739 1.00 91.31 91 TYR A C 1
ATOM 718 O O . TYR A 1 91 ? -5.365 2.945 3.532 1.00 91.31 91 TYR A O 1
ATOM 726 N N . TYR A 1 92 ? -4.552 3.782 5.453 1.00 91.38 92 TYR A N 1
ATOM 727 C CA . TYR A 1 92 ? -3.997 4.987 4.835 1.00 91.38 92 TYR A CA 1
ATOM 728 C C . TYR A 1 92 ? -2.943 4.623 3.781 1.00 91.38 92 TYR A C 1
ATOM 730 O O . TYR A 1 92 ? -3.048 5.034 2.627 1.00 91.38 92 TYR A O 1
ATOM 738 N N . LYS A 1 93 ? -1.978 3.769 4.130 1.00 90.31 93 LYS A N 1
ATOM 739 C CA . LYS A 1 93 ? -0.947 3.311 3.188 1.00 90.31 93 LYS A CA 1
ATOM 740 C C . LYS A 1 93 ? -1.519 2.545 2.006 1.00 90.31 93 LYS A C 1
ATOM 742 O O . LYS A 1 93 ? -1.142 2.826 0.875 1.00 90.31 93 LYS A O 1
ATOM 747 N N . ALA A 1 94 ? -2.455 1.634 2.255 1.00 90.25 94 ALA A N 1
ATOM 748 C CA . ALA A 1 94 ? -3.147 0.897 1.211 1.00 90.25 94 ALA A CA 1
ATOM 749 C C . ALA A 1 94 ? -3.840 1.861 0.244 1.00 90.25 94 ALA A C 1
ATOM 751 O O . ALA A 1 94 ? -3.663 1.735 -0.960 1.00 90.25 94 ALA A O 1
ATOM 752 N N . SER A 1 95 ? -4.540 2.884 0.747 1.00 89.94 95 SER A N 1
ATOM 753 C CA . SER A 1 95 ? -5.179 3.888 -0.111 1.00 89.94 95 SER A CA 1
ATOM 754 C C . SER A 1 95 ? -4.174 4.647 -0.989 1.00 89.94 95 SER A C 1
ATOM 756 O O . SER A 1 95 ? -4.418 4.803 -2.185 1.00 89.94 95 SER A O 1
ATOM 758 N N . MET A 1 96 ? -3.009 5.019 -0.448 1.00 89.31 96 MET A N 1
ATOM 759 C CA . MET A 1 96 ? -1.945 5.679 -1.212 1.00 89.31 96 MET A CA 1
ATOM 760 C C . MET A 1 96 ? -1.349 4.751 -2.275 1.00 89.31 96 MET A C 1
ATOM 762 O O . MET A 1 96 ? -1.170 5.169 -3.414 1.00 89.31 96 MET A O 1
ATOM 766 N N . LEU A 1 97 ? -1.122 3.474 -1.949 1.00 87.88 97 LEU A N 1
ATOM 767 C CA . LEU A 1 97 ? -0.673 2.473 -2.922 1.00 87.88 97 LEU A CA 1
ATOM 768 C C . LEU A 1 97 ? -1.694 2.267 -4.041 1.00 87.88 97 LEU A C 1
ATOM 770 O O . LEU A 1 97 ? -1.309 2.165 -5.201 1.00 87.88 97 LEU A O 1
ATOM 774 N N . THR A 1 98 ? -2.989 2.268 -3.719 1.00 87.44 98 THR A N 1
ATOM 775 C CA . THR A 1 98 ? -4.049 2.136 -4.730 1.00 87.44 98 THR A CA 1
ATOM 776 C C . THR A 1 98 ? -4.106 3.343 -5.661 1.00 87.44 98 THR A C 1
ATOM 778 O O . THR A 1 98 ? -4.342 3.189 -6.856 1.00 87.44 98 THR A O 1
ATOM 781 N N . ALA A 1 99 ? -3.842 4.544 -5.138 1.00 86.62 99 ALA A N 1
ATOM 782 C CA . ALA A 1 99 ? -3.737 5.744 -5.953 1.00 86.62 99 ALA A CA 1
ATOM 783 C C . ALA A 1 99 ? -2.503 5.670 -6.866 1.00 86.62 99 ALA A C 1
ATOM 785 O O . ALA A 1 99 ? -2.633 5.863 -8.070 1.00 86.62 99 ALA A O 1
ATOM 786 N N . SER A 1 100 ? -1.332 5.303 -6.340 1.00 86.56 100 SER A N 1
ATOM 787 C CA . SER A 1 100 ? -0.125 5.113 -7.155 1.00 86.56 100 SER A CA 1
ATOM 788 C C . SER A 1 100 ? -0.309 4.036 -8.230 1.00 86.56 100 SER A C 1
ATOM 790 O O . SER A 1 100 ? 0.078 4.244 -9.375 1.00 86.56 100 SER A O 1
ATOM 792 N N . GLN A 1 101 ? -0.969 2.922 -7.909 1.00 84.44 101 GLN A N 1
ATOM 793 C CA . GLN A 1 101 ? -1.280 1.859 -8.868 1.00 84.44 101 GLN A CA 1
ATOM 794 C C . GLN A 1 101 ? -2.181 2.351 -10.011 1.00 84.44 101 GLN A C 1
ATOM 796 O O . GLN A 1 101 ? -1.999 1.929 -11.151 1.00 84.44 101 GLN A O 1
ATOM 801 N N . ALA A 1 102 ? -3.081 3.306 -9.758 1.00 83.00 102 ALA A N 1
ATOM 802 C CA . ALA A 1 102 ? -3.903 3.906 -10.808 1.00 83.00 102 ALA A CA 1
ATOM 803 C C . ALA A 1 102 ? -3.083 4.662 -11.875 1.00 83.00 102 ALA A C 1
ATOM 805 O O . ALA A 1 102 ? -3.581 4.841 -12.984 1.00 83.00 102 ALA A O 1
ATOM 806 N N . LEU A 1 103 ? -1.842 5.077 -11.574 1.00 82.06 103 LEU A N 1
ATOM 807 C CA . LEU A 1 103 ? -0.916 5.673 -12.552 1.00 82.06 103 LEU A CA 1
ATOM 808 C C . LEU A 1 103 ? -0.273 4.636 -13.486 1.00 82.06 103 LEU A C 1
ATOM 810 O O . LEU A 1 103 ? 0.203 5.002 -14.556 1.00 82.06 103 LEU A O 1
ATOM 814 N N . LEU A 1 104 ? -0.234 3.365 -13.077 1.00 79.06 104 LEU A N 1
ATOM 815 C CA . LEU A 1 104 ? 0.344 2.259 -13.851 1.00 79.06 104 LEU A CA 1
ATOM 816 C C . LEU A 1 104 ? -0.667 1.627 -14.816 1.00 79.06 104 LEU A C 1
ATOM 818 O O . LEU A 1 104 ? -0.287 0.915 -15.741 1.00 79.06 104 LEU A O 1
ATOM 822 N N . MET A 1 105 ? -1.958 1.848 -14.578 1.00 73.62 105 MET A N 1
ATOM 823 C CA . MET A 1 105 ? -3.035 1.253 -15.362 1.00 73.62 105 MET A CA 1
ATOM 824 C C . MET A 1 105 ? -3.201 1.941 -16.715 1.00 73.62 105 MET A C 1
ATOM 826 O O . MET A 1 105 ? -3.145 3.168 -16.821 1.00 73.62 105 MET A O 1
ATOM 830 N N . THR A 1 106 ? -3.498 1.145 -17.743 1.00 65.69 106 THR A N 1
ATOM 831 C CA . THR A 1 106 ? -3.957 1.662 -19.032 1.00 65.69 106 THR A CA 1
ATOM 832 C C . THR A 1 106 ? -5.322 2.356 -18.875 1.00 65.69 106 THR A C 1
ATOM 834 O O . THR A 1 106 ? -6.160 1.925 -18.073 1.00 65.69 106 THR A O 1
ATOM 837 N N . PRO A 1 107 ? -5.562 3.471 -19.591 1.00 67.19 107 PRO A N 1
ATOM 838 C CA . PRO A 1 107 ? -6.832 4.197 -19.524 1.00 67.19 107 PRO A CA 1
ATOM 839 C C . PRO A 1 107 ? -8.020 3.315 -19.971 1.00 67.19 107 PRO A C 1
ATOM 841 O O . PRO A 1 107 ? -7.818 2.414 -20.782 1.00 67.19 107 PRO A O 1
ATOM 844 N N . PRO A 1 108 ? -9.263 3.565 -19.490 1.00 61.25 108 PRO A N 1
ATOM 845 C CA . PRO A 1 108 ? -9.718 4.747 -18.754 1.00 61.25 108 PRO A CA 1
ATOM 846 C C . PRO A 1 108 ? -9.526 4.636 -17.230 1.00 61.25 108 PRO A C 1
ATOM 848 O O . PRO A 1 108 ? -10.074 3.750 -16.559 1.00 61.25 108 PRO A O 1
ATOM 851 N N . GLY A 1 109 ? -8.754 5.582 -16.690 1.00 71.94 109 GLY A N 1
ATOM 852 C 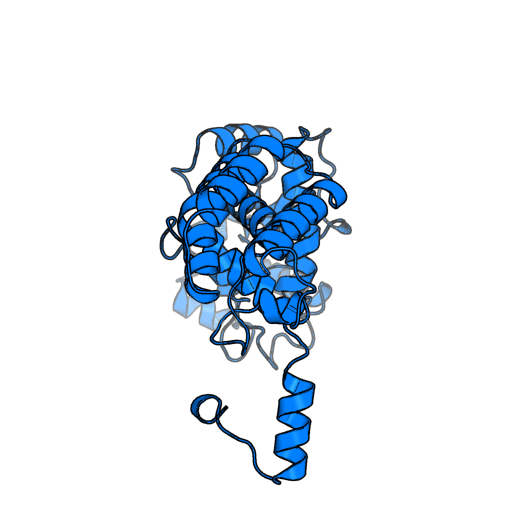CA . GLY A 1 109 ? -8.558 5.826 -15.261 1.00 71.94 109 GLY A CA 1
ATOM 853 C C . GLY A 1 109 ? -9.184 7.156 -14.815 1.00 71.94 109 GLY A C 1
ATOM 854 O O . GLY A 1 109 ? -9.756 7.877 -15.637 1.00 71.94 109 GLY A O 1
ATOM 855 N N . PRO A 1 110 ? -9.101 7.495 -13.518 1.00 80.19 110 PRO A N 1
ATOM 856 C CA . PRO A 1 110 ? -9.617 8.761 -13.005 1.00 80.19 110 PRO A CA 1
ATOM 857 C C . PRO A 1 110 ? -8.871 9.956 -13.619 1.00 80.19 110 PRO A C 1
ATOM 859 O O . PRO A 1 110 ? -7.669 9.895 -13.835 1.00 80.19 110 PRO A O 1
ATOM 862 N N . GLN A 1 111 ? -9.569 11.067 -13.875 1.00 82.38 111 GLN A N 1
ATOM 863 C CA . GLN A 1 111 ? -9.022 12.209 -14.630 1.00 82.38 111 GLN A CA 1
ATOM 864 C C . GLN A 1 111 ? -7.709 12.772 -14.057 1.00 82.38 111 GLN A C 1
ATOM 866 O O . GLN A 1 111 ? -6.833 13.186 -14.814 1.00 82.38 111 GLN A O 1
ATOM 871 N N . TRP A 1 112 ? -7.535 12.735 -12.733 1.00 84.44 112 TRP A N 1
ATOM 872 C CA . TRP A 1 112 ? -6.326 13.235 -12.077 1.00 84.44 112 TRP A CA 1
ATOM 873 C C . TRP A 1 112 ? -5.053 12.468 -12.474 1.00 84.44 112 TRP A C 1
ATOM 875 O O . TRP A 1 112 ? -3.970 13.050 -12.423 1.00 84.44 112 TRP A O 1
ATOM 885 N N . THR A 1 113 ? -5.144 11.199 -12.902 1.00 85.56 113 THR A N 1
ATOM 886 C CA . THR A 1 113 ? -3.954 10.446 -13.340 1.00 85.56 113 THR A CA 1
ATOM 887 C C . THR A 1 113 ? -3.386 11.022 -14.626 1.00 85.56 113 THR A C 1
ATOM 889 O O . THR A 1 113 ? -2.168 11.059 -14.775 1.00 85.56 113 THR A O 1
ATOM 892 N N . ARG A 1 114 ? -4.245 11.555 -15.509 1.00 85.25 114 ARG A N 1
ATOM 893 C CA . ARG A 1 114 ? -3.821 12.263 -16.726 1.00 85.25 114 ARG A CA 1
ATOM 894 C C . ARG A 1 114 ? -3.043 13.524 -16.371 1.00 85.25 114 ARG A C 1
ATOM 896 O O . ARG A 1 114 ? -1.947 13.725 -16.887 1.00 85.25 114 ARG A O 1
ATOM 903 N N . LEU A 1 115 ? -3.565 14.315 -15.431 1.00 85.81 115 LEU A N 1
ATOM 904 C CA . LEU A 1 115 ? -2.890 15.519 -14.944 1.00 85.81 115 LEU A CA 1
ATOM 905 C C . LEU A 1 115 ? -1.515 15.185 -14.360 1.00 85.81 115 LEU A C 1
ATOM 907 O O . LEU A 1 115 ? -0.527 15.789 -14.760 1.00 85.81 115 LEU A O 1
ATOM 911 N N . LEU A 1 116 ? -1.419 14.184 -13.478 1.00 85.31 116 LEU A N 1
ATOM 912 C CA . LEU A 1 116 ? -0.121 13.777 -12.931 1.00 85.31 116 LEU A CA 1
ATOM 913 C C . LEU A 1 116 ? 0.822 13.202 -13.989 1.00 85.31 116 LEU A C 1
ATOM 915 O O . LEU A 1 116 ? 2.009 13.503 -13.947 1.00 85.31 116 LEU A O 1
ATOM 919 N N . SER A 1 117 ? 0.317 12.428 -14.952 1.00 84.81 117 SER A N 1
ATOM 920 C CA . SER A 1 117 ? 1.149 11.907 -16.042 1.00 84.81 117 SER A CA 1
ATOM 921 C C . SER A 1 117 ? 1.758 13.015 -16.901 1.00 84.81 117 SER A C 1
ATOM 923 O O . SER A 1 117 ? 2.894 12.869 -17.340 1.00 84.81 117 SER A O 1
ATOM 925 N N . ALA A 1 118 ? 1.068 14.151 -17.061 1.00 85.69 118 ALA A N 1
ATOM 926 C CA . ALA A 1 118 ? 1.604 15.305 -17.777 1.00 85.69 118 ALA A CA 1
ATOM 927 C C . ALA A 1 118 ? 2.813 15.933 -17.057 1.00 85.69 118 ALA A C 1
ATOM 929 O O . ALA A 1 118 ? 3.769 16.329 -17.714 1.00 85.69 118 ALA A O 1
ATOM 930 N N . TYR A 1 119 ? 2.830 15.949 -15.717 1.00 84.88 119 TYR A N 1
ATOM 931 C CA . TYR A 1 119 ? 3.991 16.416 -14.936 1.00 84.88 119 TYR A CA 1
ATOM 932 C C . TYR A 1 119 ? 5.211 15.497 -15.040 1.00 84.88 119 TYR A C 1
ATOM 934 O O . TYR A 1 119 ? 6.326 15.912 -14.731 1.00 84.88 119 TYR A O 1
ATOM 942 N N . PHE A 1 120 ? 5.000 14.237 -15.413 1.00 83.25 120 PHE A N 1
ATOM 943 C CA . PHE A 1 120 ? 6.060 13.240 -15.514 1.00 83.25 120 PHE A CA 1
ATOM 944 C C . PHE A 1 120 ? 6.730 13.207 -16.886 1.00 83.25 120 PHE A C 1
ATOM 946 O O . PHE A 1 120 ? 7.774 12.569 -17.019 1.00 83.25 120 PHE A O 1
ATOM 953 N N . LEU A 1 121 ? 6.184 13.919 -17.877 1.00 82.50 121 LEU A N 1
ATOM 954 C CA . LEU A 1 121 ? 6.757 14.002 -19.216 1.00 82.50 121 LEU A CA 1
ATOM 955 C C . LEU A 1 121 ? 8.219 14.493 -19.176 1.00 82.50 121 LEU A C 1
ATOM 957 O O . LEU A 1 121 ? 8.548 15.387 -18.395 1.00 82.50 121 LEU A O 1
ATOM 961 N N . PRO A 1 122 ? 9.107 13.915 -20.008 1.00 80.81 122 PRO A N 1
ATOM 962 C CA . PRO A 1 122 ? 8.837 12.920 -21.057 1.00 80.81 122 PRO A CA 1
ATOM 963 C C . PRO A 1 122 ? 8.747 11.460 -20.558 1.00 80.81 122 PRO A C 1
ATOM 965 O O . PRO A 1 122 ? 8.604 10.542 -21.363 1.00 80.81 122 PRO A O 1
ATOM 968 N N . TYR A 1 123 ? 8.842 11.215 -19.250 1.00 82.25 123 TYR A N 1
ATOM 969 C CA . TYR A 1 123 ? 8.918 9.873 -18.674 1.00 82.25 123 TYR A CA 1
ATOM 970 C C . TYR A 1 123 ? 7.541 9.253 -18.410 1.00 82.25 123 TYR A C 1
ATOM 972 O O . TYR A 1 123 ? 6.586 9.912 -18.000 1.00 82.25 123 TYR A O 1
ATOM 980 N N . SER A 1 124 ? 7.453 7.931 -18.579 1.00 81.88 124 SER A N 1
ATOM 981 C CA . SER A 1 124 ? 6.273 7.163 -18.171 1.00 81.88 124 SER A CA 1
ATOM 982 C C . SER A 1 124 ? 6.156 7.117 -16.638 1.00 81.88 124 SER A C 1
ATOM 984 O O . SER A 1 124 ? 7.172 6.908 -15.964 1.00 81.88 124 SER A O 1
ATOM 986 N N . PRO A 1 125 ? 4.940 7.202 -16.055 1.00 82.75 125 PRO A N 1
ATOM 987 C CA . PRO A 1 125 ? 4.731 7.053 -14.611 1.00 82.75 125 PRO A CA 1
ATOM 988 C C . PRO A 1 125 ? 5.318 5.756 -14.034 1.00 82.75 125 PRO A C 1
ATOM 990 O O . PRO A 1 125 ? 5.738 5.723 -12.878 1.00 82.75 125 PRO A O 1
ATOM 993 N N . SER A 1 126 ? 5.407 4.701 -14.851 1.00 79.81 126 SER A N 1
ATOM 994 C CA . SER A 1 126 ? 5.996 3.417 -14.453 1.00 79.81 126 SER A CA 1
ATOM 995 C C . SER A 1 126 ? 7.477 3.531 -14.094 1.00 79.81 126 SER A C 1
ATOM 997 O O . SER A 1 126 ? 7.909 2.928 -13.117 1.00 79.81 126 SER A O 1
ATOM 999 N N . ILE A 1 127 ? 8.236 4.364 -14.815 1.00 79.00 127 ILE A N 1
ATOM 1000 C CA . ILE A 1 127 ? 9.658 4.626 -14.530 1.00 79.00 127 ILE A CA 1
ATOM 1001 C C . ILE A 1 127 ? 9.801 5.257 -13.145 1.00 79.00 127 ILE A C 1
ATOM 1003 O O . ILE A 1 127 ? 10.697 4.929 -12.377 1.00 79.00 127 ILE A O 1
ATOM 1007 N N . ILE A 1 128 ? 8.890 6.160 -12.798 1.00 82.31 128 ILE A N 1
ATOM 1008 C CA . ILE A 1 128 ? 8.973 6.934 -11.559 1.00 82.31 128 ILE A CA 1
ATOM 1009 C C . ILE A 1 128 ? 8.590 6.091 -10.348 1.00 82.31 128 ILE A C 1
ATOM 1011 O O . ILE A 1 128 ? 9.113 6.322 -9.260 1.00 82.31 128 ILE A O 1
ATOM 1015 N N . LEU A 1 129 ? 7.678 5.138 -10.520 1.00 83.38 129 LEU A N 1
ATOM 1016 C CA . LEU A 1 129 ? 7.217 4.283 -9.435 1.00 83.38 129 LEU A CA 1
ATOM 1017 C C . LEU A 1 129 ? 8.157 3.097 -9.218 1.00 83.38 129 LEU A C 1
ATOM 1019 O O . LEU A 1 129 ? 8.599 2.865 -8.093 1.00 83.38 129 LEU A O 1
ATOM 1023 N N . TRP A 1 130 ? 8.493 2.354 -10.265 1.00 79.81 130 TRP A N 1
ATOM 1024 C CA . TRP A 1 130 ? 9.181 1.077 -10.099 1.00 79.81 130 TRP A CA 1
ATOM 1025 C C . TRP A 1 130 ? 10.697 1.177 -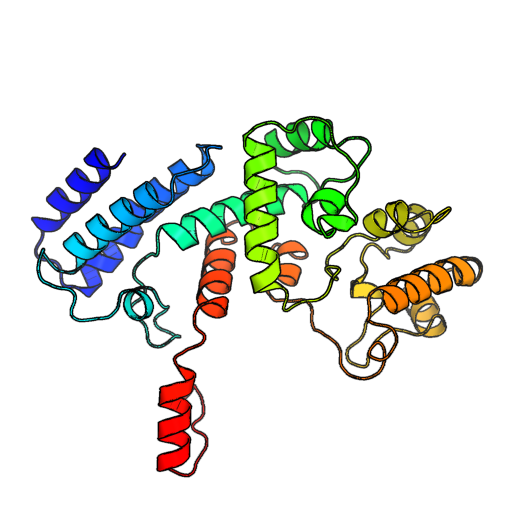9.998 1.00 79.81 130 TRP A C 1
ATOM 1027 O O . TRP A 1 130 ? 11.316 0.402 -9.272 1.00 79.81 130 TRP A O 1
ATOM 1037 N N . LEU A 1 131 ? 11.298 2.165 -10.658 1.00 78.75 131 LEU A N 1
ATOM 1038 C CA . LEU A 1 131 ? 12.748 2.284 -10.684 1.00 78.75 131 LEU A CA 1
ATOM 1039 C C . LEU A 1 131 ? 13.294 2.700 -9.304 1.00 78.75 131 LEU A C 1
ATOM 1041 O O . LEU A 1 131 ? 12.685 3.557 -8.655 1.00 78.75 131 LEU A O 1
ATOM 1045 N N . PRO A 1 132 ? 14.441 2.170 -8.838 1.00 75.12 132 PRO A N 1
ATOM 1046 C CA . PRO A 1 132 ? 15.079 2.607 -7.600 1.00 75.12 132 PRO A CA 1
ATOM 1047 C C . PRO A 1 132 ? 15.429 4.090 -7.612 1.00 75.12 132 PRO A C 1
ATOM 1049 O O . PRO A 1 132 ? 15.738 4.667 -8.652 1.00 75.12 132 PRO A O 1
ATOM 1052 N N . ARG A 1 133 ? 15.477 4.704 -6.424 1.00 78.38 133 ARG A N 1
ATOM 1053 C CA . ARG A 1 133 ? 15.788 6.137 -6.265 1.00 78.38 133 ARG A CA 1
ATOM 1054 C C . ARG A 1 133 ? 17.095 6.566 -6.938 1.00 78.38 133 ARG A C 1
ATOM 1056 O O . ARG A 1 133 ? 17.165 7.695 -7.401 1.00 78.38 133 ARG A O 1
ATOM 1063 N N . SER A 1 134 ? 18.095 5.687 -6.981 1.00 77.69 134 SER A N 1
ATOM 1064 C CA . SER A 1 134 ? 19.406 5.941 -7.591 1.00 77.69 134 SER A CA 1
ATOM 1065 C C . SER A 1 134 ? 19.371 6.020 -9.116 1.00 77.69 134 SER A C 1
ATOM 1067 O O . SER A 1 134 ? 20.173 6.739 -9.696 1.00 77.69 134 SER A O 1
ATOM 1069 N N . LEU A 1 135 ? 18.454 5.291 -9.756 1.00 78.00 135 LEU A N 1
ATOM 1070 C CA . LEU A 1 135 ? 18.381 5.157 -11.211 1.00 78.00 135 LEU A CA 1
ATOM 1071 C C . LEU A 1 135 ? 17.335 6.094 -11.841 1.00 78.00 135 LEU A C 1
ATOM 1073 O O . LEU A 1 135 ? 17.211 6.143 -13.059 1.00 78.00 135 LEU A O 1
ATOM 1077 N N . ARG A 1 136 ? 16.565 6.837 -11.034 1.00 81.38 136 ARG A N 1
ATOM 1078 C CA . ARG A 1 136 ? 15.504 7.725 -11.534 1.00 81.38 136 ARG A CA 1
ATOM 1079 C C . ARG A 1 136 ? 16.053 8.981 -12.215 1.00 81.38 136 ARG A C 1
ATOM 1081 O O . ARG A 1 136 ? 17.012 9.575 -11.718 1.00 81.38 136 ARG A O 1
ATOM 1088 N N . PRO A 1 137 ? 15.367 9.469 -13.263 1.00 81.44 137 PRO A N 1
ATOM 1089 C CA . PRO A 1 137 ? 15.691 10.755 -13.855 1.00 81.44 137 PRO A CA 1
ATOM 1090 C C . PRO A 1 137 ? 15.441 11.898 -12.864 1.00 81.44 137 PRO A C 1
ATOM 1092 O O . PRO A 1 137 ? 14.553 11.837 -12.003 1.00 81.44 137 PRO A O 1
ATOM 1095 N N . LYS A 1 138 ? 16.211 12.981 -13.012 1.00 81.62 138 LYS A N 1
ATOM 1096 C CA . LYS A 1 138 ? 15.984 14.227 -12.273 1.00 81.62 138 LYS A CA 1
ATOM 1097 C C . LYS A 1 138 ? 14.705 14.881 -12.801 1.00 81.62 138 LYS A C 1
ATOM 1099 O O . LYS A 1 138 ? 14.638 15.266 -13.963 1.00 81.62 138 LYS A O 1
ATOM 1104 N N . LEU A 1 139 ? 13.692 14.971 -11.944 1.00 79.62 139 LEU A N 1
ATOM 1105 C CA . LEU A 1 139 ? 12.393 15.570 -12.258 1.00 79.62 139 LEU A CA 1
ATOM 1106 C C . LEU A 1 139 ? 12.308 17.005 -11.716 1.00 79.62 139 LEU A C 1
ATOM 1108 O O . LEU A 1 139 ? 12.936 17.293 -10.690 1.00 79.62 139 LEU A O 1
ATOM 1112 N N . PRO A 1 140 ? 11.489 17.875 -12.338 1.00 80.12 140 PRO A N 1
ATOM 1113 C CA . PRO A 1 140 ? 11.114 19.160 -11.752 1.00 80.12 140 PRO A CA 1
ATOM 1114 C C . PRO A 1 140 ? 10.395 18.967 -10.401 1.00 80.12 140 PRO A C 1
ATOM 1116 O O . PRO A 1 140 ? 9.956 17.853 -10.081 1.00 80.12 140 PRO A O 1
ATOM 1119 N N . PRO A 1 141 ? 10.265 20.029 -9.580 1.00 83.06 141 PRO A N 1
ATOM 1120 C CA . PRO A 1 141 ? 9.571 19.944 -8.300 1.00 83.06 141 PRO A CA 1
ATOM 1121 C C . PRO A 1 141 ? 8.143 19.428 -8.500 1.00 83.06 141 PRO A C 1
ATOM 1123 O O . PRO A 1 141 ? 7.302 20.059 -9.137 1.00 83.06 141 PRO A O 1
ATOM 1126 N N . LEU A 1 142 ? 7.887 18.236 -7.961 1.00 84.31 142 LEU A N 1
ATOM 1127 C CA . LEU A 1 142 ? 6.597 17.574 -8.075 1.00 84.31 142 LEU A CA 1
ATOM 1128 C C . LEU A 1 142 ? 5.562 18.254 -7.173 1.00 84.31 142 LEU A C 1
ATOM 1130 O O . LEU A 1 142 ? 5.909 18.679 -6.065 1.00 84.31 142 LEU A O 1
ATOM 1134 N N . PRO A 1 143 ? 4.277 18.268 -7.569 1.00 87.00 143 PRO A N 1
ATOM 1135 C CA . PRO A 1 143 ? 3.224 18.744 -6.690 1.00 87.00 143 PRO A CA 1
ATOM 1136 C C . PRO A 1 143 ? 3.203 17.929 -5.381 1.00 87.00 143 PRO A C 1
ATOM 1138 O O . PRO A 1 143 ? 3.580 16.746 -5.378 1.00 87.00 143 PRO A O 1
ATOM 1141 N N . PRO A 1 144 ? 2.728 18.512 -4.262 1.00 86.12 144 PRO A N 1
ATOM 1142 C CA . PRO A 1 144 ? 2.715 17.853 -2.952 1.00 86.12 144 PRO A CA 1
ATOM 1143 C C . PRO A 1 144 ? 2.083 16.456 -2.971 1.00 86.12 144 PRO A C 1
ATOM 1145 O O . PRO A 1 144 ? 2.566 15.536 -2.315 1.00 86.12 144 PRO A O 1
ATOM 1148 N N . PHE A 1 145 ? 1.047 16.266 -3.788 1.00 85.69 145 PHE A N 1
ATOM 1149 C CA . PHE A 1 145 ? 0.392 14.973 -3.943 1.00 85.69 145 PHE A CA 1
ATOM 1150 C C . PHE A 1 145 ? 1.273 13.920 -4.629 1.00 85.69 145 PHE A C 1
ATOM 1152 O O . PHE A 1 145 ? 1.391 12.798 -4.146 1.00 85.69 145 PHE A O 1
ATOM 1159 N N . ALA A 1 146 ? 1.931 14.269 -5.736 1.00 86.31 146 ALA A N 1
ATOM 1160 C CA . ALA A 1 146 ? 2.788 13.331 -6.460 1.00 86.31 146 ALA A CA 1
ATOM 1161 C C . ALA A 1 146 ? 4.030 12.957 -5.641 1.00 86.31 146 ALA A C 1
ATOM 1163 O O . ALA A 1 146 ? 4.448 11.798 -5.633 1.00 86.31 146 ALA A O 1
ATOM 1164 N N . SER A 1 147 ? 4.596 13.919 -4.904 1.00 87.50 147 SER A N 1
ATOM 1165 C CA . SER A 1 147 ? 5.714 13.643 -4.000 1.00 87.50 147 SER A CA 1
ATOM 1166 C C . SER A 1 147 ? 5.305 12.719 -2.846 1.00 87.50 147 SER A C 1
ATOM 1168 O O . SER A 1 147 ? 6.066 11.810 -2.504 1.00 87.50 147 SER A O 1
ATOM 1170 N N . LEU A 1 148 ? 4.089 12.880 -2.305 1.00 87.88 148 LEU A N 1
ATOM 1171 C CA . LEU A 1 148 ? 3.500 11.975 -1.316 1.00 87.88 148 LEU A CA 1
ATOM 1172 C C . LEU A 1 148 ? 3.355 10.551 -1.864 1.00 87.88 148 LEU A C 1
ATOM 1174 O O . LEU A 1 148 ? 3.869 9.616 -1.250 1.00 87.88 148 LEU A O 1
ATOM 1178 N N . LEU A 1 149 ? 2.678 10.396 -3.008 1.00 88.12 149 LEU A N 1
ATOM 1179 C CA . LEU A 1 149 ? 2.439 9.096 -3.640 1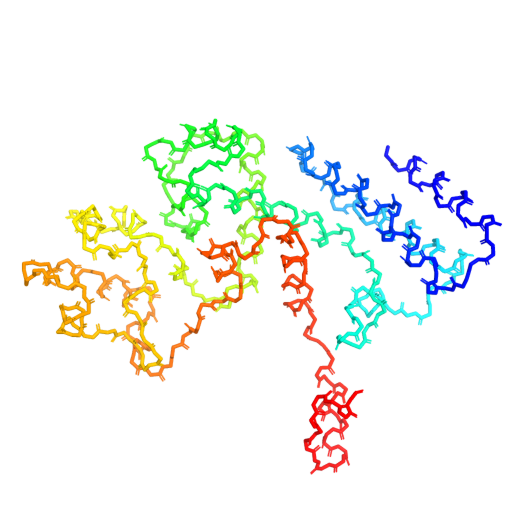.00 88.12 149 LEU A CA 1
ATOM 1180 C C . LEU A 1 149 ? 3.752 8.358 -3.897 1.00 88.12 149 LEU A C 1
ATOM 1182 O O . LEU A 1 149 ? 3.885 7.189 -3.538 1.00 88.12 149 LEU A O 1
ATOM 1186 N N . ARG A 1 150 ? 4.749 9.065 -4.442 1.00 87.06 150 ARG A N 1
ATOM 1187 C CA . ARG A 1 150 ? 6.089 8.522 -4.689 1.00 87.06 150 ARG A CA 1
ATOM 1188 C C . ARG A 1 150 ? 6.774 8.082 -3.395 1.00 87.06 150 ARG A C 1
ATOM 1190 O O . ARG A 1 150 ? 7.339 6.996 -3.333 1.00 87.06 150 ARG A O 1
ATOM 1197 N N . ARG A 1 151 ? 6.717 8.904 -2.344 1.00 87.81 151 ARG A N 1
ATOM 1198 C CA . ARG A 1 151 ? 7.350 8.594 -1.053 1.00 87.81 151 ARG A CA 1
ATOM 1199 C C . ARG A 1 151 ? 6.733 7.363 -0.393 1.00 87.81 151 ARG A C 1
ATOM 1201 O O . ARG A 1 151 ? 7.470 6.513 0.103 1.00 87.81 151 ARG A O 1
ATOM 1208 N N . GLU A 1 152 ? 5.403 7.286 -0.356 1.00 87.50 152 GLU A N 1
ATOM 1209 C CA . GLU A 1 152 ? 4.698 6.139 0.223 1.00 87.50 152 GLU A CA 1
ATOM 1210 C C . GLU A 1 152 ? 4.893 4.879 -0.622 1.00 87.50 152 GLU A C 1
ATOM 1212 O O . GLU A 1 152 ? 5.045 3.796 -0.058 1.00 87.50 152 GLU A O 1
ATOM 1217 N N . TRP A 1 153 ? 4.952 5.005 -1.949 1.00 87.44 153 TRP A N 1
ATOM 1218 C CA . TRP A 1 153 ? 5.286 3.892 -2.831 1.00 87.44 153 TRP A CA 1
ATOM 1219 C C . TRP A 1 153 ? 6.659 3.313 -2.482 1.00 87.44 153 TRP A C 1
ATOM 1221 O O . TRP A 1 153 ? 6.725 2.171 -2.039 1.00 87.44 153 TRP A O 1
ATOM 1231 N N . ASP A 1 154 ? 7.719 4.127 -2.528 1.00 84.00 154 ASP A N 1
ATOM 1232 C CA . ASP A 1 154 ? 9.095 3.702 -2.225 1.00 84.00 154 ASP A CA 1
ATOM 1233 C C . ASP A 1 154 ? 9.234 3.025 -0.855 1.00 84.00 154 ASP A C 1
ATOM 1235 O O . ASP A 1 154 ? 9.976 2.059 -0.687 1.00 84.00 154 ASP A O 1
ATOM 1239 N N . TYR A 1 155 ? 8.548 3.562 0.159 1.00 84.19 155 TYR A N 1
ATOM 1240 C CA . TYR A 1 155 ? 8.635 3.038 1.519 1.00 84.19 155 TYR A CA 1
ATOM 1241 C C . TYR A 1 155 ? 8.018 1.639 1.645 1.00 84.19 155 TYR A C 1
ATOM 1243 O O . TYR A 1 155 ? 8.492 0.818 2.434 1.00 84.19 155 TYR A O 1
ATOM 1251 N N . ASN A 1 156 ? 6.919 1.386 0.931 1.00 82.75 156 ASN A N 1
ATOM 1252 C CA . ASN A 1 156 ? 6.171 0.141 1.062 1.00 82.75 156 ASN A CA 1
ATOM 1253 C C . ASN A 1 156 ? 6.626 -0.913 0.037 1.00 82.75 156 ASN A C 1
ATOM 1255 O O . ASN A 1 156 ? 6.674 -2.085 0.397 1.00 82.75 156 ASN A O 1
ATOM 1259 N N . THR A 1 157 ? 7.044 -0.539 -1.177 1.00 75.19 157 THR A N 1
ATOM 1260 C CA . THR A 1 157 ? 7.553 -1.493 -2.182 1.00 75.19 157 THR A CA 1
ATOM 1261 C C . THR A 1 157 ? 8.807 -2.221 -1.720 1.00 75.19 157 THR A C 1
ATOM 1263 O O . THR A 1 157 ? 8.885 -3.438 -1.872 1.00 75.19 157 THR A O 1
ATOM 1266 N N . ALA A 1 158 ? 9.721 -1.527 -1.032 1.00 71.69 158 ALA A N 1
ATOM 1267 C CA . ALA A 1 158 ? 10.898 -2.146 -0.418 1.00 71.69 158 ALA A CA 1
ATOM 1268 C C . ALA A 1 158 ? 10.544 -3.290 0.556 1.00 71.69 158 ALA A C 1
ATOM 1270 O O . ALA A 1 158 ? 11.329 -4.216 0.741 1.00 71.69 158 ALA A O 1
ATOM 1271 N N . LYS A 1 159 ? 9.356 -3.242 1.174 1.00 73.31 159 LYS A N 1
ATOM 1272 C CA . LYS A 1 159 ? 8.862 -4.274 2.099 1.00 73.31 159 LYS A CA 1
ATOM 1273 C C . LYS A 1 159 ? 8.025 -5.356 1.420 1.00 73.31 159 LYS A C 1
ATOM 1275 O O . LYS A 1 159 ? 7.915 -6.445 1.967 1.00 73.31 159 LYS A O 1
ATOM 1280 N N . LEU A 1 160 ? 7.398 -5.040 0.288 1.00 70.88 160 LEU A N 1
ATOM 1281 C CA . LEU A 1 160 ? 6.438 -5.915 -0.392 1.00 70.88 160 LEU A CA 1
ATOM 1282 C C . LEU A 1 160 ? 7.080 -6.794 -1.474 1.00 70.88 160 LEU A C 1
ATOM 1284 O O . LEU A 1 160 ? 6.568 -7.875 -1.742 1.00 70.88 160 LEU A O 1
ATOM 1288 N N . ILE A 1 161 ? 8.181 -6.350 -2.088 1.00 66.38 161 ILE A N 1
ATOM 1289 C CA . ILE A 1 161 ? 8.766 -6.996 -3.280 1.00 66.38 161 ILE A CA 1
ATOM 1290 C C . ILE A 1 161 ? 9.928 -7.944 -2.917 1.00 66.38 161 ILE A C 1
ATOM 1292 O O . ILE A 1 161 ? 10.501 -8.569 -3.796 1.00 66.38 161 ILE A O 1
ATOM 1296 N N . ASN A 1 162 ? 10.263 -8.117 -1.627 1.00 60.28 162 ASN A N 1
ATOM 1297 C CA . ASN A 1 162 ? 11.382 -8.965 -1.177 1.00 60.28 162 ASN A CA 1
ATOM 1298 C C . ASN A 1 162 ? 12.663 -8.737 -2.017 1.00 60.28 162 ASN A C 1
ATOM 1300 O O . ASN A 1 162 ? 13.155 -9.639 -2.678 1.00 60.28 162 ASN A O 1
ATOM 1304 N N . TYR A 1 163 ? 13.166 -7.496 -1.991 1.00 53.38 163 TYR A N 1
ATOM 1305 C CA . TYR A 1 163 ? 14.464 -7.045 -2.524 1.00 53.38 163 TYR A CA 1
ATOM 1306 C C . TYR A 1 163 ? 14.924 -7.680 -3.854 1.00 53.38 163 TYR A C 1
ATOM 1308 O O . TYR A 1 163 ? 15.928 -8.387 -3.921 1.00 53.38 163 TYR A O 1
ATOM 1316 N N . HIS A 1 164 ? 14.261 -7.289 -4.944 1.00 56.75 164 HIS A N 1
ATOM 1317 C CA . HIS A 1 164 ? 14.916 -7.152 -6.245 1.00 56.75 164 HIS A CA 1
ATOM 1318 C C . HIS A 1 164 ? 14.954 -5.671 -6.644 1.00 56.75 164 HIS A C 1
ATOM 1320 O O . HIS A 1 164 ? 14.038 -4.924 -6.296 1.00 56.75 164 HIS A O 1
ATOM 1326 N N . PRO A 1 165 ? 16.014 -5.211 -7.334 1.00 55.06 165 PRO A N 1
ATOM 1327 C CA . PRO A 1 165 ? 16.152 -3.806 -7.710 1.00 55.06 165 PRO A CA 1
ATOM 1328 C C . PRO A 1 165 ? 15.114 -3.358 -8.746 1.00 55.06 165 PRO A C 1
ATOM 1330 O O . PRO A 1 165 ? 14.931 -2.159 -8.917 1.00 55.06 165 PRO A O 1
ATOM 1333 N N . ILE A 1 166 ? 14.442 -4.285 -9.430 1.00 63.16 166 ILE A N 1
ATOM 1334 C CA . ILE A 1 166 ? 13.477 -4.003 -10.496 1.00 63.16 166 ILE A CA 1
ATOM 1335 C C . ILE A 1 166 ? 12.258 -4.875 -10.303 1.00 63.16 166 ILE A C 1
ATOM 1337 O O . ILE A 1 166 ? 12.390 -6.059 -9.982 1.00 63.16 166 ILE A O 1
ATOM 1341 N N . ALA A 1 167 ? 11.088 -4.285 -10.517 1.00 67.06 167 ALA A N 1
ATOM 1342 C CA . ALA A 1 167 ? 9.860 -5.042 -10.478 1.00 67.06 167 ALA A CA 1
ATOM 1343 C C . ALA A 1 167 ? 9.648 -5.771 -11.810 1.00 67.06 167 ALA A C 1
ATOM 1345 O O . ALA A 1 167 ? 9.806 -5.231 -12.899 1.00 67.06 167 ALA A O 1
ATOM 1346 N N . LEU A 1 168 ? 9.268 -7.043 -11.750 1.00 65.94 168 LEU A N 1
ATOM 1347 C CA . LEU A 1 168 ? 8.982 -7.842 -12.949 1.00 65.94 168 LEU A CA 1
ATOM 1348 C C . LEU A 1 168 ? 7.651 -7.437 -13.602 1.00 65.94 168 LEU A C 1
ATOM 1350 O O . LEU A 1 168 ? 7.368 -7.791 -14.754 1.00 65.94 168 LEU A O 1
ATOM 1354 N N . ALA A 1 169 ? 6.837 -6.681 -12.863 1.00 61.19 169 ALA A N 1
ATOM 1355 C CA . ALA A 1 169 ? 5.690 -5.949 -13.380 1.00 61.19 169 ALA A CA 1
ATOM 1356 C C . ALA A 1 169 ? 6.082 -4.790 -14.312 1.00 61.19 169 ALA A C 1
ATOM 1358 O O . ALA A 1 169 ? 5.195 -4.226 -14.959 1.00 61.19 169 ALA A O 1
ATOM 1359 N N . ASP A 1 170 ? 7.371 -4.444 -14.394 1.00 68.88 170 ASP A N 1
ATOM 1360 C CA . ASP A 1 170 ? 7.816 -3.264 -15.117 1.00 68.88 170 ASP A CA 1
ATOM 1361 C C . ASP A 1 170 ? 7.557 -3.401 -16.610 1.00 68.88 170 ASP A C 1
ATOM 1363 O O . ASP A 1 170 ? 7.914 -4.420 -17.225 1.00 68.88 170 ASP A O 1
ATOM 1367 N N . PRO A 1 171 ? 6.953 -2.368 -17.222 1.00 69.44 171 PRO A N 1
ATOM 1368 C CA . PRO A 1 171 ? 6.875 -2.316 -18.659 1.00 69.44 171 PRO A CA 1
ATOM 1369 C C . PRO A 1 171 ? 8.286 -2.168 -19.233 1.00 69.44 171 PRO A C 1
ATOM 1371 O O . PRO A 1 171 ? 9.119 -1.440 -18.689 1.00 69.44 171 PRO A O 1
ATOM 1374 N N . LEU A 1 172 ? 8.540 -2.791 -20.383 1.00 74.75 172 LEU A N 1
ATOM 1375 C CA . LEU A 1 172 ? 9.819 -2.693 -21.097 1.00 74.75 172 LEU A CA 1
ATOM 1376 C C . LEU A 1 172 ? 10.215 -1.249 -21.427 1.00 74.75 172 LEU A C 1
ATOM 1378 O O . LEU A 1 172 ? 11.391 -0.957 -21.621 1.00 74.75 172 LEU A O 1
ATOM 1382 N N . THR A 1 173 ? 9.259 -0.319 -21.404 1.00 71.56 173 THR A N 1
ATOM 1383 C CA . THR A 1 173 ? 9.519 1.121 -21.492 1.00 71.56 173 THR A CA 1
ATOM 1384 C C . THR A 1 173 ? 10.494 1.628 -20.427 1.00 71.56 173 THR A C 1
ATOM 1386 O O . THR A 1 173 ? 11.184 2.611 -20.670 1.00 71.56 173 THR A O 1
ATOM 1389 N N . VAL A 1 174 ? 10.571 0.979 -19.257 1.00 73.25 174 VAL A N 1
ATOM 1390 C CA . VAL A 1 174 ? 11.545 1.325 -18.210 1.00 73.25 174 VAL A CA 1
ATOM 1391 C C . VAL A 1 174 ? 12.970 1.005 -18.659 1.00 73.25 174 VAL A C 1
ATOM 1393 O O . VAL A 1 174 ? 13.875 1.805 -18.427 1.00 73.25 174 VAL A O 1
ATOM 1396 N N . LEU A 1 175 ? 13.169 -0.107 -19.374 1.00 74.12 175 LEU A N 1
ATOM 1397 C CA . LEU A 1 175 ? 14.480 -0.474 -19.909 1.00 74.12 175 LEU A CA 1
ATOM 1398 C C . LEU A 1 175 ? 14.961 0.485 -20.995 1.00 74.12 175 LEU A C 1
ATOM 1400 O O . LEU A 1 175 ? 16.154 0.749 -21.057 1.00 74.12 175 LEU A O 1
ATOM 1404 N N . GLY A 1 176 ? 14.053 1.061 -21.789 1.00 73.88 176 GLY A N 1
ATOM 1405 C CA . GLY A 1 176 ? 14.411 2.078 -22.788 1.00 73.88 176 GLY A CA 1
ATOM 1406 C C . GLY A 1 176 ? 15.041 3.338 -22.196 1.00 73.88 176 GLY A C 1
ATOM 1407 O O . GLY A 1 176 ? 15.783 4.028 -22.883 1.00 73.88 176 GLY A O 1
ATOM 1408 N N . HIS A 1 177 ? 14.803 3.632 -20.914 1.00 76.00 177 HIS A N 1
ATOM 1409 C CA . HIS A 1 177 ? 15.504 4.720 -20.232 1.00 76.00 177 HIS A CA 1
ATOM 1410 C C . HIS A 1 177 ? 16.914 4.325 -19.762 1.00 76.00 177 HIS A C 1
ATOM 1412 O O . HIS A 1 177 ? 17.777 5.185 -19.615 1.00 76.00 177 HIS A O 1
ATOM 1418 N N . LEU A 1 178 ? 17.139 3.038 -19.502 1.00 74.94 178 LEU A N 1
ATOM 1419 C CA . LEU A 1 178 ? 18.351 2.523 -18.861 1.00 74.94 178 LEU A CA 1
ATOM 1420 C C . LEU A 1 178 ? 19.365 1.984 -19.872 1.00 74.94 178 LEU A C 1
ATOM 1422 O O . LEU A 1 178 ? 20.564 2.020 -19.613 1.00 74.94 178 LEU A O 1
ATOM 1426 N N . ILE A 1 179 ? 18.889 1.481 -21.011 1.00 80.50 179 ILE A N 1
ATOM 1427 C CA . ILE A 1 179 ? 19.707 0.903 -22.074 1.00 80.50 179 ILE A CA 1
ATOM 1428 C C . ILE A 1 179 ? 19.828 1.924 -23.209 1.00 80.50 179 ILE A C 1
ATOM 1430 O O . ILE A 1 179 ? 18.824 2.232 -23.857 1.00 80.50 179 ILE A O 1
ATOM 1434 N N . PRO A 1 180 ? 21.040 2.429 -23.497 1.00 77.50 180 PRO A N 1
ATOM 1435 C CA . PRO A 1 180 ? 21.268 3.277 -24.660 1.00 77.50 180 PRO A CA 1
ATOM 1436 C C . PRO A 1 180 ? 20.828 2.575 -25.952 1.00 77.50 180 PRO A C 1
ATOM 1438 O O . PRO A 1 180 ? 21.145 1.405 -26.162 1.00 77.50 180 PRO A O 1
ATOM 1441 N N . HIS A 1 181 ? 20.121 3.297 -26.826 1.00 80.19 181 HIS A N 1
ATOM 1442 C CA . HIS A 1 181 ? 19.647 2.811 -28.134 1.00 80.19 181 HIS A CA 1
ATOM 1443 C C . HIS A 1 181 ? 18.668 1.622 -28.095 1.00 80.19 181 HIS A C 1
ATOM 1445 O O . HIS A 1 181 ? 18.432 0.990 -29.123 1.00 80.19 181 HIS A O 1
ATOM 1451 N N . PHE A 1 182 ? 18.067 1.320 -26.942 1.00 83.50 182 PHE A N 1
ATOM 1452 C CA . PHE A 1 182 ? 17.008 0.318 -26.852 1.00 83.50 182 PHE A CA 1
ATOM 1453 C C . PHE A 1 182 ? 15.652 0.935 -27.186 1.00 83.50 182 PHE A C 1
ATOM 1455 O O . PHE A 1 182 ? 15.182 1.823 -26.471 1.00 83.50 182 PHE A O 1
ATOM 1462 N N . ASP A 1 183 ? 14.995 0.435 -28.235 1.00 81.19 183 ASP A N 1
ATOM 1463 C CA . ASP A 1 183 ? 13.620 0.820 -28.549 1.00 81.19 183 ASP A CA 1
ATOM 1464 C C . ASP A 1 183 ? 12.615 -0.203 -27.980 1.00 81.19 183 ASP A C 1
ATOM 1466 O O . ASP A 1 183 ? 12.446 -1.297 -28.532 1.00 81.19 183 ASP A O 1
ATOM 1470 N N . PRO A 1 184 ? 11.903 0.128 -26.885 1.00 79.81 184 PRO A N 1
ATOM 1471 C CA . PRO A 1 184 ? 10.891 -0.752 -26.309 1.00 79.81 184 PRO A CA 1
ATOM 1472 C C . PRO A 1 184 ? 9.669 -0.931 -27.220 1.00 79.81 184 PRO A C 1
ATOM 1474 O O . PRO A 1 184 ? 8.922 -1.891 -27.034 1.00 79.81 184 PRO A O 1
ATOM 1477 N N . ARG A 1 185 ? 9.436 -0.039 -28.196 1.00 81.38 185 ARG A N 1
ATOM 1478 C CA . ARG A 1 185 ? 8.256 -0.103 -29.075 1.00 81.38 185 ARG A CA 1
ATOM 1479 C C . ARG A 1 185 ? 8.280 -1.341 -29.959 1.00 81.38 185 ARG A C 1
ATOM 1481 O O . ARG A 1 185 ? 7.242 -1.970 -30.150 1.00 81.38 185 ARG A O 1
ATOM 1488 N N . VAL A 1 186 ? 9.463 -1.737 -30.421 1.00 84.25 186 VAL A N 1
ATOM 1489 C CA . VAL A 1 186 ? 9.630 -2.912 -31.282 1.00 84.25 186 VAL A CA 1
ATOM 1490 C C . VAL A 1 186 ? 9.176 -4.185 -30.564 1.00 84.25 186 VAL A C 1
ATOM 1492 O O . VAL A 1 186 ? 8.456 -4.996 -31.131 1.00 84.25 186 VAL A O 1
ATOM 1495 N N . TRP A 1 187 ? 9.482 -4.311 -29.272 1.00 83.88 187 TRP A N 1
ATOM 1496 C CA . TRP A 1 187 ? 9.019 -5.428 -28.444 1.00 83.88 187 TRP A CA 1
ATOM 1497 C C . TRP A 1 187 ? 7.506 -5.402 -28.201 1.00 83.88 187 TRP A C 1
ATOM 1499 O O . TRP A 1 187 ? 6.853 -6.445 -28.243 1.00 83.88 187 TRP A O 1
ATOM 1509 N N . THR A 1 188 ? 6.930 -4.209 -28.008 1.00 82.00 188 THR A N 1
ATOM 1510 C CA . THR A 1 188 ? 5.482 -4.068 -27.783 1.00 82.00 188 THR A CA 1
ATOM 1511 C C . THR A 1 188 ? 4.646 -4.466 -28.999 1.00 82.00 188 THR A C 1
ATOM 1513 O O . THR A 1 188 ? 3.527 -4.940 -28.812 1.00 82.00 188 THR A O 1
ATOM 1516 N N . LEU A 1 189 ? 5.187 -4.340 -30.221 1.00 84.88 189 LEU A N 1
ATOM 1517 C CA . LEU A 1 189 ? 4.532 -4.813 -31.449 1.00 84.88 189 LEU A CA 1
ATOM 1518 C C . LEU A 1 189 ? 4.349 -6.337 -31.451 1.00 84.88 189 LEU A C 1
ATOM 1520 O O . LEU A 1 189 ? 3.319 -6.823 -31.904 1.00 84.88 189 LEU A O 1
ATOM 1524 N N . HIS A 1 190 ? 5.292 -7.075 -30.863 1.00 82.44 190 HIS A N 1
ATOM 1525 C CA . HIS A 1 190 ? 5.227 -8.533 -30.705 1.00 82.44 190 HIS A CA 1
ATOM 1526 C C . HIS A 1 190 ? 4.518 -8.962 -29.408 1.00 82.44 190 HIS A C 1
ATOM 1528 O O . HIS A 1 190 ? 4.768 -10.039 -28.875 1.00 82.44 190 HIS A O 1
ATOM 1534 N N . ALA A 1 191 ? 3.669 -8.096 -28.840 1.00 80.00 191 ALA A N 1
ATOM 1535 C CA . ALA A 1 191 ? 2.946 -8.325 -27.583 1.00 80.00 191 ALA A CA 1
ATOM 1536 C C . ALA A 1 191 ? 3.836 -8.595 -26.345 1.00 80.00 191 ALA A C 1
ATOM 1538 O O . ALA A 1 191 ? 3.342 -8.990 -25.278 1.00 80.00 191 ALA A O 1
ATOM 1539 N N . VAL A 1 192 ? 5.140 -8.311 -26.434 1.00 81.75 192 VAL A N 1
ATOM 1540 C CA . VAL A 1 192 ? 6.056 -8.357 -25.294 1.00 81.75 192 VAL A CA 1
ATOM 1541 C C . VAL A 1 192 ? 6.119 -6.963 -24.685 1.00 81.75 192 VAL A C 1
ATOM 1543 O O . VAL A 1 192 ? 6.724 -6.038 -25.217 1.00 81.75 192 VAL A O 1
ATOM 1546 N N . THR A 1 193 ? 5.445 -6.791 -23.556 1.00 78.00 193 THR A N 1
ATOM 1547 C CA . THR A 1 193 ? 5.293 -5.491 -22.892 1.00 78.00 193 THR A CA 1
ATOM 1548 C C . THR A 1 193 ? 5.986 -5.437 -21.541 1.00 78.00 193 THR A C 1
ATOM 1550 O O . THR A 1 193 ? 6.265 -4.339 -21.067 1.00 78.00 193 THR A O 1
ATOM 1553 N N . ARG A 1 194 ? 6.280 -6.583 -20.914 1.00 77.25 194 ARG A N 1
ATOM 1554 C CA . ARG A 1 194 ? 6.734 -6.667 -19.518 1.00 77.25 194 ARG A CA 1
ATOM 1555 C C . ARG A 1 194 ? 7.992 -7.506 -19.367 1.00 77.25 194 ARG A C 1
ATOM 1557 O O . ARG A 1 194 ? 8.182 -8.495 -20.070 1.00 77.25 194 ARG A O 1
ATOM 1564 N N . LEU A 1 195 ? 8.783 -7.182 -18.348 1.00 77.81 195 LEU A N 1
ATOM 1565 C CA . LEU A 1 195 ? 9.950 -7.979 -17.970 1.00 77.81 195 LEU A CA 1
ATOM 1566 C C . LEU A 1 195 ? 9.590 -9.395 -17.508 1.00 77.81 195 LEU A C 1
ATOM 1568 O O . LEU A 1 195 ? 10.284 -10.342 -17.861 1.00 77.81 195 LEU A O 1
ATOM 1572 N N . SER A 1 196 ? 8.477 -9.569 -16.790 1.00 75.75 196 SER A N 1
ATOM 1573 C CA . SER A 1 196 ? 7.989 -10.888 -16.347 1.00 75.75 196 SER A CA 1
ATOM 1574 C C . SER A 1 196 ? 7.791 -11.904 -17.477 1.00 75.75 196 SER A C 1
ATOM 1576 O O . SER A 1 196 ? 7.876 -13.102 -17.216 1.00 75.75 196 SER A O 1
ATOM 1578 N N . GLN A 1 197 ? 7.558 -11.461 -18.718 1.00 79.44 197 GLN A N 1
ATOM 1579 C CA . GLN A 1 197 ? 7.350 -12.345 -19.872 1.00 79.44 197 GLN A CA 1
ATOM 1580 C C . GLN A 1 197 ? 8.630 -13.051 -20.339 1.00 79.44 197 GLN A C 1
ATOM 1582 O O . GLN A 1 197 ? 8.526 -14.075 -21.011 1.00 79.44 197 GLN A O 1
ATOM 1587 N N . PHE A 1 198 ? 9.807 -12.547 -19.955 1.00 78.94 198 PHE A N 1
ATOM 1588 C CA . PHE A 1 198 ? 11.106 -13.171 -20.230 1.00 78.94 198 PHE A CA 1
ATOM 1589 C C . PHE A 1 198 ? 11.456 -14.280 -19.227 1.00 78.94 198 PHE A C 1
ATOM 1591 O O . PHE A 1 198 ? 12.525 -14.875 -19.321 1.00 78.94 198 PHE A O 1
ATOM 1598 N N . PHE A 1 199 ? 10.580 -14.569 -18.259 1.00 76.44 199 PHE A N 1
ATOM 1599 C CA . PHE A 1 199 ? 10.831 -15.539 -17.195 1.00 76.44 199 PHE A CA 1
ATOM 1600 C C . PHE A 1 199 ? 9.762 -16.638 -17.145 1.00 76.44 199 PHE A C 1
ATOM 1602 O O . PHE A 1 199 ? 8.558 -16.370 -17.138 1.00 76.44 199 PHE A O 1
ATOM 1609 N N . ASN A 1 200 ? 10.221 -17.879 -16.989 1.00 74.12 200 ASN A N 1
ATOM 1610 C CA . ASN A 1 200 ? 9.430 -19.078 -16.712 1.00 74.12 200 ASN A CA 1
ATOM 1611 C C . ASN A 1 200 ? 9.686 -19.599 -15.283 1.00 74.12 200 ASN A C 1
ATOM 1613 O O . ASN A 1 200 ? 10.429 -18.992 -14.514 1.00 74.12 200 ASN A O 1
ATOM 1617 N N . GLN A 1 201 ? 9.031 -20.704 -14.895 1.00 66.69 201 GLN A N 1
ATOM 1618 C CA . GLN A 1 201 ? 9.233 -21.359 -13.588 1.00 66.69 201 GLN A CA 1
ATOM 1619 C C . GLN A 1 201 ? 10.692 -21.799 -13.363 1.00 66.69 201 GLN A C 1
ATOM 1621 O O . GLN A 1 201 ? 11.183 -21.706 -12.243 1.00 66.69 201 GLN A O 1
ATOM 1626 N N . GLU A 1 202 ? 11.393 -22.165 -14.436 1.00 66.38 202 GLU A N 1
ATOM 1627 C CA . GLU A 1 202 ? 12.786 -22.636 -14.425 1.00 66.38 202 GLU A CA 1
ATOM 1628 C C . GLU A 1 202 ? 13.825 -21.508 -14.570 1.00 66.38 202 GLU A C 1
ATOM 1630 O O . GLU A 1 202 ? 15.022 -21.759 -14.476 1.00 66.38 202 GLU A O 1
ATOM 1635 N N . GLY A 1 203 ? 13.395 -20.255 -14.778 1.00 73.00 203 GLY A N 1
ATOM 1636 C CA . GLY A 1 203 ? 14.297 -19.108 -14.920 1.00 73.00 203 GLY A CA 1
ATOM 1637 C C . GLY A 1 203 ? 14.087 -18.291 -16.195 1.00 73.00 203 GLY A C 1
ATOM 1638 O O . GLY A 1 203 ? 12.988 -18.238 -16.749 1.00 73.00 203 GLY A O 1
ATOM 1639 N N . PHE A 1 204 ? 15.133 -17.589 -16.626 1.00 76.94 204 PHE A N 1
ATOM 1640 C CA . PHE A 1 204 ? 15.120 -16.708 -17.795 1.00 76.94 204 PHE A CA 1
ATOM 1641 C C . PHE A 1 204 ? 15.058 -17.500 -19.099 1.00 76.94 204 PHE A C 1
ATOM 1643 O O . PHE A 1 204 ? 15.858 -18.405 -19.335 1.00 76.94 204 PHE A O 1
ATOM 1650 N N . LEU A 1 205 ? 14.109 -17.139 -19.956 1.00 81.38 205 LEU A N 1
ATOM 1651 C CA . LEU A 1 205 ? 13.851 -17.821 -21.214 1.00 81.38 205 LEU A CA 1
ATOM 1652 C C . LEU A 1 205 ? 14.991 -17.602 -22.210 1.00 81.38 205 LEU A C 1
ATOM 1654 O O . LEU A 1 205 ? 15.358 -16.451 -22.435 1.00 81.38 205 LEU A O 1
ATOM 1658 N N . PRO A 1 206 ? 15.511 -18.657 -22.865 1.00 86.12 206 PRO A N 1
ATOM 1659 C CA . PRO A 1 206 ? 16.407 -18.486 -24.000 1.00 86.12 206 PRO A CA 1
ATOM 1660 C C . PRO A 1 206 ? 15.661 -17.856 -25.186 1.00 86.12 206 PRO A C 1
ATOM 1662 O O . PRO A 1 206 ? 14.446 -18.003 -25.325 1.00 86.12 206 PRO A O 1
ATOM 1665 N N . PHE A 1 207 ? 16.404 -17.189 -26.072 1.00 86.62 207 PHE A N 1
ATOM 1666 C CA . PHE A 1 207 ? 15.826 -16.441 -27.192 1.00 86.62 207 PHE A CA 1
ATOM 1667 C C . PHE A 1 207 ? 15.007 -17.323 -28.146 1.00 86.62 207 PHE A C 1
ATOM 1669 O O . PHE A 1 207 ? 13.943 -16.900 -28.582 1.00 86.62 207 PHE A O 1
ATOM 1676 N N . SER A 1 208 ? 15.429 -18.570 -28.386 1.00 85.94 208 SER A N 1
ATOM 1677 C CA . SER A 1 208 ? 14.682 -19.540 -29.205 1.00 85.94 208 SER A CA 1
ATOM 1678 C C . SER A 1 208 ? 13.248 -19.741 -28.713 1.00 85.94 208 SER A C 1
ATOM 1680 O O . SER A 1 208 ? 12.304 -19.593 -29.474 1.00 85.94 208 SER A O 1
ATOM 1682 N N . ARG A 1 209 ? 13.065 -19.945 -27.405 1.00 85.50 209 ARG A N 1
ATOM 1683 C CA . ARG A 1 209 ? 11.738 -20.125 -26.794 1.00 85.50 209 ARG A CA 1
ATOM 1684 C C . ARG A 1 209 ? 10.873 -18.867 -26.849 1.00 85.50 209 ARG A C 1
ATOM 1686 O O . ARG A 1 209 ? 9.654 -18.969 -26.767 1.00 85.50 209 ARG A O 1
ATOM 1693 N N . LEU A 1 210 ? 11.487 -17.684 -26.915 1.00 84.62 210 LEU A N 1
ATOM 1694 C CA . LEU A 1 210 ? 10.757 -16.427 -27.090 1.00 84.62 210 LEU A CA 1
ATOM 1695 C C . LEU A 1 210 ? 10.289 -16.248 -28.534 1.00 84.62 210 LEU A C 1
ATOM 1697 O O . LEU A 1 210 ? 9.173 -15.773 -28.725 1.00 84.62 210 LEU A O 1
ATOM 1701 N N . ILE A 1 211 ? 11.102 -16.664 -29.511 1.00 86.88 211 ILE A N 1
ATOM 1702 C CA . ILE A 1 211 ? 10.701 -16.721 -30.921 1.00 86.88 211 ILE A CA 1
ATOM 1703 C C . ILE A 1 211 ? 9.489 -17.641 -31.058 1.00 86.88 211 ILE A C 1
ATOM 1705 O O . ILE A 1 211 ? 8.457 -17.185 -31.531 1.00 86.88 211 ILE A O 1
ATOM 1709 N N . ASP A 1 212 ? 9.571 -18.866 -30.528 1.00 86.69 212 ASP A N 1
ATOM 1710 C CA . ASP A 1 212 ? 8.484 -19.854 -30.612 1.00 86.69 212 ASP A CA 1
ATOM 1711 C C . ASP A 1 212 ? 7.172 -19.377 -29.961 1.00 86.69 212 ASP A C 1
ATOM 1713 O O . ASP A 1 212 ? 6.090 -19.847 -30.302 1.00 86.69 212 ASP A O 1
ATOM 1717 N N . LYS A 1 213 ? 7.257 -18.493 -28.958 1.00 86.12 213 LYS A N 1
ATOM 1718 C CA . LYS A 1 213 ? 6.106 -18.073 -28.145 1.00 86.12 213 LYS A CA 1
ATOM 1719 C C . LYS A 1 213 ? 5.424 -16.799 -28.642 1.00 86.12 213 LYS A C 1
ATOM 1721 O O . LYS A 1 213 ? 4.229 -16.636 -28.407 1.00 86.12 213 LYS A O 1
ATOM 1726 N N . TYR A 1 214 ? 6.183 -15.871 -29.218 1.00 84.69 214 TYR A N 1
ATOM 1727 C CA . TYR A 1 214 ? 5.702 -14.529 -29.572 1.00 84.69 214 TYR A CA 1
ATOM 1728 C C . TYR A 1 214 ? 6.007 -14.142 -31.030 1.00 84.69 214 TYR A C 1
ATOM 1730 O O . TYR A 1 214 ? 5.851 -12.973 -31.378 1.00 84.69 214 TYR A O 1
ATOM 1738 N N . ASP A 1 215 ? 6.472 -15.084 -31.858 1.00 84.31 215 ASP A N 1
ATOM 1739 C CA . ASP A 1 215 ? 6.823 -14.879 -33.271 1.00 84.31 215 ASP A CA 1
ATOM 1740 C C . ASP A 1 215 ? 7.755 -13.671 -33.484 1.00 84.31 215 ASP A C 1
ATOM 1742 O O . ASP A 1 215 ? 7.529 -12.779 -34.306 1.00 84.31 215 ASP A O 1
ATOM 1746 N N . ILE A 1 216 ? 8.813 -13.613 -32.670 1.00 86.12 216 ILE A N 1
ATOM 1747 C CA . ILE A 1 216 ? 9.764 -12.495 -32.639 1.00 86.12 216 ILE A CA 1
ATOM 1748 C C . ILE A 1 216 ? 10.805 -12.659 -33.761 1.00 86.12 216 ILE A C 1
ATOM 1750 O O . ILE A 1 216 ? 11.374 -13.742 -33.907 1.00 86.12 216 ILE A O 1
ATOM 1754 N N . PRO A 1 217 ? 11.145 -11.600 -34.522 1.00 87.38 217 PRO A N 1
ATOM 1755 C CA . PRO A 1 217 ? 12.187 -11.672 -35.537 1.00 87.38 217 PRO A CA 1
ATOM 1756 C C . PRO A 1 217 ? 13.577 -11.855 -34.916 1.00 87.38 217 PRO A C 1
ATOM 1758 O O . PRO A 1 217 ? 13.918 -11.265 -33.887 1.00 87.38 217 PRO A O 1
ATOM 1761 N N . HIS A 1 218 ? 14.438 -12.606 -35.607 1.00 86.38 218 HIS A N 1
ATOM 1762 C CA . HIS A 1 218 ? 15.804 -12.880 -35.147 1.00 86.38 218 HIS A CA 1
ATOM 1763 C C . HIS A 1 218 ? 16.682 -11.612 -35.042 1.00 86.38 218 HIS A C 1
ATOM 1765 O O . HIS A 1 218 ? 17.670 -11.591 -34.308 1.00 86.38 218 HIS A O 1
ATOM 1771 N N . SER A 1 219 ? 16.309 -10.521 -35.720 1.00 85.88 219 SER A N 1
ATOM 1772 C CA . SER A 1 219 ? 16.987 -9.217 -35.641 1.00 85.88 219 SER A CA 1
ATOM 1773 C C . SER A 1 219 ? 17.016 -8.627 -34.224 1.00 85.88 219 SER A C 1
ATOM 1775 O O . SER A 1 219 ? 17.928 -7.872 -33.889 1.00 85.88 219 SER A O 1
ATOM 1777 N N . LEU A 1 220 ? 16.072 -9.008 -33.357 1.00 85.81 220 LEU A N 1
ATOM 1778 C CA . LEU A 1 220 ? 15.991 -8.526 -31.975 1.00 85.81 220 LEU A CA 1
ATOM 1779 C C . LEU A 1 220 ? 16.965 -9.217 -31.014 1.00 85.81 220 LEU A C 1
ATOM 1781 O O . LEU A 1 220 ? 17.028 -8.832 -29.843 1.00 85.81 220 LEU A O 1
ATOM 1785 N N . TRP A 1 221 ? 17.769 -10.170 -31.492 1.00 88.00 221 TRP A N 1
ATOM 1786 C CA . TRP A 1 221 ? 18.743 -10.904 -30.680 1.00 88.00 221 TRP A CA 1
ATOM 1787 C C . TRP A 1 221 ? 19.695 -9.986 -29.896 1.00 88.00 221 TRP A C 1
ATOM 1789 O O . TRP A 1 221 ? 19.908 -10.193 -28.700 1.00 88.00 221 TRP A O 1
ATOM 1799 N N . LEU A 1 222 ? 20.208 -8.922 -30.527 1.00 86.44 222 LEU A N 1
ATOM 1800 C CA . LEU A 1 222 ? 21.085 -7.951 -29.858 1.00 86.44 222 LEU A CA 1
ATOM 1801 C C . LEU A 1 222 ? 20.365 -7.239 -28.710 1.00 86.44 222 LEU A C 1
ATOM 1803 O O . LEU A 1 222 ? 20.898 -7.144 -27.606 1.00 86.44 222 LEU A O 1
ATOM 1807 N N . SER A 1 223 ? 19.131 -6.788 -28.944 1.00 84.88 223 SER A N 1
ATOM 1808 C CA . SER A 1 223 ? 18.331 -6.113 -27.918 1.00 84.88 223 SER A CA 1
ATOM 1809 C C . SER A 1 223 ? 17.962 -7.050 -26.762 1.00 84.88 223 SER A C 1
ATOM 1811 O O . SER A 1 223 ? 18.005 -6.650 -25.602 1.00 84.88 223 SER A O 1
ATOM 1813 N N . TYR A 1 224 ? 17.717 -8.333 -27.042 1.00 87.19 224 TYR A N 1
ATOM 1814 C CA . TYR A 1 224 ? 17.562 -9.365 -26.016 1.00 87.19 224 TYR A CA 1
ATOM 1815 C C . TYR A 1 224 ? 18.848 -9.543 -25.192 1.00 87.19 224 TYR A C 1
ATOM 1817 O O . TYR A 1 224 ? 18.797 -9.614 -23.961 1.00 87.19 224 TYR A O 1
ATOM 1825 N N . GLY A 1 225 ? 20.009 -9.553 -25.852 1.00 85.75 225 GLY A N 1
ATOM 1826 C CA . GLY A 1 225 ? 21.317 -9.576 -25.198 1.00 85.75 225 GLY A CA 1
ATOM 1827 C C . GLY A 1 225 ? 21.532 -8.376 -24.271 1.00 85.75 225 GLY A C 1
ATOM 1828 O O . GLY A 1 225 ? 21.991 -8.551 -23.142 1.00 85.75 225 GLY A O 1
ATOM 1829 N N . GLN A 1 226 ? 21.123 -7.175 -24.694 1.00 86.31 226 GLN A N 1
ATOM 1830 C CA . GLN A 1 226 ? 21.170 -5.968 -23.863 1.00 86.31 226 GLN A CA 1
ATOM 1831 C C . GLN A 1 226 ? 20.301 -6.107 -22.605 1.00 86.31 226 GLN A C 1
ATOM 1833 O O . GLN A 1 226 ? 20.782 -5.833 -21.505 1.00 86.31 226 GLN A O 1
ATOM 1838 N N . ILE A 1 227 ? 19.057 -6.588 -22.741 1.00 83.62 227 ILE A N 1
ATOM 1839 C CA . ILE A 1 227 ? 18.160 -6.847 -21.600 1.00 83.62 227 ILE A CA 1
ATOM 1840 C C . ILE A 1 227 ? 18.820 -7.833 -20.631 1.00 83.62 227 ILE A C 1
ATOM 1842 O O . ILE A 1 227 ? 18.915 -7.564 -19.433 1.00 83.62 227 ILE A O 1
ATOM 1846 N N . ARG A 1 228 ? 19.326 -8.959 -21.146 1.00 81.75 228 ARG A N 1
ATOM 1847 C CA . ARG A 1 228 ? 19.994 -9.987 -20.339 1.00 81.75 228 ARG A CA 1
ATOM 1848 C C . ARG A 1 228 ? 21.223 -9.434 -19.613 1.00 81.75 228 ARG A C 1
ATOM 1850 O O . ARG A 1 228 ? 21.401 -9.719 -18.430 1.00 81.75 228 ARG A O 1
ATOM 1857 N N . SER A 1 229 ? 22.043 -8.633 -20.291 1.00 82.94 229 SER A N 1
ATOM 1858 C CA . SER A 1 229 ? 23.223 -7.990 -19.705 1.00 82.94 229 SER A CA 1
ATOM 1859 C C . SER A 1 229 ? 22.848 -7.021 -18.584 1.00 82.94 229 SER A C 1
ATOM 1861 O O . SER A 1 229 ? 23.479 -7.036 -17.530 1.00 82.94 229 SER A O 1
ATOM 1863 N N . GLN A 1 230 ? 21.810 -6.200 -18.768 1.00 79.06 230 GLN A N 1
ATOM 1864 C CA . GLN A 1 230 ? 21.352 -5.288 -17.715 1.00 79.06 230 GLN A CA 1
ATOM 1865 C C . GLN A 1 230 ? 20.802 -6.031 -16.503 1.00 79.06 230 GLN A C 1
ATOM 1867 O O . GLN A 1 230 ? 21.169 -5.730 -15.369 1.00 79.06 230 GLN A O 1
ATOM 1872 N N . LEU A 1 231 ? 19.970 -7.051 -16.728 1.00 76.25 231 LEU A N 1
ATOM 1873 C CA . LEU A 1 231 ? 19.475 -7.905 -15.648 1.00 76.25 231 LEU A CA 1
ATOM 1874 C C . LEU A 1 231 ? 20.642 -8.548 -14.886 1.00 76.25 231 LEU A C 1
ATOM 1876 O O . LEU A 1 231 ? 20.611 -8.618 -13.656 1.00 76.25 231 LEU A O 1
ATOM 1880 N N . ALA A 1 232 ? 21.703 -8.950 -15.592 1.00 76.12 232 ALA A N 1
ATOM 1881 C CA . ALA A 1 232 ? 22.906 -9.476 -14.965 1.00 76.12 232 ALA A CA 1
ATOM 1882 C C . ALA A 1 232 ? 23.623 -8.446 -14.074 1.00 76.12 232 ALA A C 1
ATOM 1884 O O . ALA A 1 232 ? 23.934 -8.773 -12.927 1.00 76.12 232 ALA A O 1
ATOM 1885 N N . LEU A 1 233 ? 23.808 -7.210 -14.557 1.00 76.00 233 LEU A N 1
ATOM 1886 C CA . LEU A 1 233 ? 24.391 -6.093 -13.794 1.00 76.00 233 LEU A CA 1
ATOM 1887 C C . LEU A 1 233 ? 23.587 -5.760 -12.532 1.00 76.00 233 LEU A C 1
ATOM 1889 O O . LEU A 1 233 ? 24.152 -5.409 -11.500 1.00 76.00 233 LEU A O 1
ATOM 1893 N N . TRP A 1 234 ? 22.269 -5.931 -12.582 1.00 69.38 234 TRP A N 1
ATOM 1894 C CA . TRP A 1 234 ? 21.376 -5.739 -11.440 1.00 69.38 234 TRP A CA 1
ATOM 1895 C C . TRP A 1 234 ? 21.323 -6.933 -10.476 1.00 69.38 234 TRP A C 1
ATOM 1897 O O . TRP A 1 234 ? 20.434 -7.020 -9.630 1.00 69.38 234 TRP A O 1
ATOM 1907 N N . GLY A 1 235 ? 22.283 -7.856 -10.571 1.00 62.38 235 GLY A N 1
ATOM 1908 C CA . GLY A 1 235 ? 22.441 -8.957 -9.623 1.00 62.38 235 GLY A CA 1
ATOM 1909 C C . GLY A 1 235 ? 21.583 -10.185 -9.924 1.00 62.38 235 GLY A C 1
ATOM 1910 O O . GLY A 1 235 ? 21.558 -11.113 -9.116 1.00 62.38 235 GLY A O 1
ATOM 1911 N N . LEU A 1 236 ? 20.913 -10.246 -11.084 1.00 61.62 236 LEU A N 1
ATOM 1912 C CA . LEU A 1 236 ? 20.237 -11.467 -11.541 1.00 61.62 236 LEU A CA 1
ATOM 1913 C C . LEU A 1 236 ? 21.207 -12.418 -12.273 1.00 61.62 236 LEU A C 1
ATOM 1915 O O . LEU A 1 236 ? 20.874 -13.579 -12.481 1.00 61.62 236 LEU A O 1
ATOM 1919 N N . GLY A 1 237 ? 22.432 -11.977 -12.588 1.00 49.09 237 GLY A N 1
ATOM 1920 C CA . GLY A 1 237 ? 23.406 -12.652 -13.466 1.00 49.09 237 GLY A CA 1
ATOM 1921 C C . GLY A 1 237 ? 23.729 -14.108 -13.119 1.00 49.09 237 GLY A C 1
ATOM 1922 O O . GLY A 1 237 ? 23.751 -14.953 -14.008 1.00 49.09 237 GLY A O 1
ATOM 1923 N N . GLY A 1 238 ? 23.924 -14.417 -11.833 1.00 51.25 238 GLY A N 1
ATOM 1924 C CA . GLY A 1 238 ? 24.224 -15.778 -11.359 1.00 51.25 238 GLY A CA 1
ATOM 1925 C C . GLY A 1 238 ? 22.998 -16.611 -10.960 1.00 51.25 238 GLY A C 1
ATOM 1926 O O . GLY A 1 238 ? 23.129 -17.804 -10.709 1.00 51.25 238 GLY A O 1
ATOM 1927 N N . LYS A 1 239 ? 21.807 -15.996 -10.886 1.00 52.00 239 LYS A N 1
ATOM 1928 C CA . LYS A 1 239 ? 20.552 -16.615 -10.406 1.00 52.00 239 LYS A CA 1
ATOM 1929 C C . LYS A 1 239 ? 19.438 -16.671 -11.456 1.00 52.00 239 LYS A C 1
ATOM 1931 O O . LYS A 1 239 ? 18.410 -17.285 -11.190 1.00 52.00 239 LYS A O 1
ATOM 1936 N N . LEU A 1 240 ? 19.641 -16.098 -12.652 1.00 53.84 240 LEU A N 1
ATOM 1937 C CA . LEU A 1 240 ? 18.682 -16.142 -13.771 1.00 53.84 240 LEU A CA 1
ATOM 1938 C C . LEU A 1 240 ? 18.246 -17.577 -14.115 1.00 53.84 240 LEU A C 1
ATOM 1940 O O . LEU A 1 240 ? 17.161 -17.739 -14.660 1.00 53.84 240 LEU A O 1
ATOM 1944 N N . SER A 1 241 ? 19.062 -18.589 -13.792 1.00 48.09 241 SER A N 1
ATOM 1945 C CA . SER A 1 241 ? 18.817 -20.001 -14.111 1.00 48.09 241 SER A CA 1
ATOM 1946 C C . SER A 1 241 ? 18.414 -20.894 -12.928 1.00 48.09 241 SER A C 1
ATOM 1948 O O . SER A 1 241 ? 18.070 -22.041 -13.183 1.00 48.09 241 SER A O 1
ATOM 1950 N N . SER A 1 242 ? 18.507 -20.464 -11.658 1.00 49.28 242 SER A N 1
ATOM 1951 C CA . SER A 1 242 ? 18.467 -21.435 -10.541 1.00 49.28 242 SER A CA 1
ATOM 1952 C C . SER A 1 242 ? 17.380 -21.256 -9.490 1.00 49.28 242 SER A C 1
ATOM 1954 O O . SER A 1 242 ? 17.162 -22.188 -8.735 1.00 49.28 242 SER A O 1
ATOM 1956 N N . THR A 1 243 ? 16.641 -20.152 -9.423 1.00 50.78 243 THR A N 1
ATOM 1957 C CA . THR A 1 243 ? 15.380 -20.093 -8.654 1.00 50.78 243 THR A CA 1
ATOM 1958 C C . THR A 1 243 ? 14.638 -18.818 -9.021 1.00 50.78 243 THR A C 1
ATOM 1960 O O . THR A 1 243 ? 15.131 -17.707 -8.829 1.00 50.78 243 THR A O 1
ATOM 1963 N N . ARG A 1 244 ? 13.441 -18.962 -9.585 1.00 51.47 244 ARG A N 1
ATOM 1964 C CA . ARG A 1 244 ? 12.607 -17.826 -9.971 1.00 51.47 244 ARG A CA 1
ATOM 1965 C C . ARG A 1 244 ? 12.063 -17.103 -8.724 1.00 51.47 244 ARG A C 1
ATOM 1967 O O . ARG A 1 244 ? 11.441 -17.760 -7.890 1.00 51.47 244 ARG A O 1
ATOM 1974 N N . PRO A 1 245 ? 12.135 -15.763 -8.634 1.00 54.97 245 PRO A N 1
ATOM 1975 C CA . PRO A 1 245 ? 11.163 -15.008 -7.857 1.00 54.97 245 PRO A CA 1
ATOM 1976 C C . PRO A 1 245 ? 9.844 -14.979 -8.645 1.00 54.97 245 PRO A C 1
ATOM 1978 O O . PRO A 1 245 ? 9.751 -14.411 -9.737 1.00 54.97 245 PRO A O 1
ATOM 1981 N N . LEU A 1 246 ? 8.808 -15.649 -8.137 1.00 60.69 246 LEU A N 1
ATOM 1982 C CA . LEU A 1 246 ? 7.443 -15.422 -8.622 1.00 60.69 246 LEU A CA 1
ATOM 1983 C C . LEU A 1 246 ? 7.124 -13.924 -8.488 1.00 60.69 246 LEU A C 1
ATOM 1985 O O . LEU A 1 246 ? 7.614 -13.287 -7.554 1.00 60.69 246 LEU A O 1
ATOM 1989 N N . LEU A 1 247 ? 6.315 -13.374 -9.409 1.00 66.94 247 LEU A N 1
ATOM 1990 C CA . LEU A 1 247 ? 5.762 -12.024 -9.242 1.00 66.94 247 LEU A CA 1
ATOM 1991 C C . LEU A 1 247 ? 5.236 -11.927 -7.813 1.00 66.94 247 LEU A C 1
ATOM 1993 O O . LEU A 1 247 ? 4.432 -12.764 -7.389 1.00 66.94 247 LEU A O 1
ATOM 1997 N N . SER A 1 248 ? 5.711 -10.933 -7.070 1.00 72.50 248 SER A N 1
ATOM 1998 C CA . SER A 1 248 ? 5.217 -10.713 -5.723 1.00 72.50 248 SER A CA 1
ATOM 1999 C C . SER A 1 248 ? 3.693 -10.552 -5.788 1.00 72.50 248 SER A C 1
ATOM 2001 O O . SER A 1 248 ? 3.159 -10.023 -6.773 1.00 72.50 248 SER A O 1
ATOM 2003 N N . PRO A 1 249 ? 2.951 -10.965 -4.750 1.00 74.31 249 PRO A N 1
ATOM 2004 C CA . PRO A 1 249 ? 1.509 -10.743 -4.711 1.00 74.31 249 PRO A CA 1
ATOM 2005 C C . PRO A 1 249 ? 1.139 -9.271 -4.988 1.00 74.31 249 PRO A C 1
ATOM 2007 O O . PRO A 1 249 ? 0.136 -8.971 -5.629 1.00 74.31 249 PRO A O 1
ATOM 2010 N N . PHE A 1 250 ? 2.010 -8.330 -4.616 1.00 78.19 250 PHE A N 1
ATOM 2011 C CA . PHE A 1 250 ? 1.847 -6.921 -4.958 1.00 78.19 250 PHE A CA 1
ATOM 2012 C C . PHE A 1 250 ? 2.036 -6.614 -6.458 1.00 78.19 250 PHE A C 1
ATOM 2014 O O . PHE A 1 250 ? 1.230 -5.903 -7.051 1.00 78.19 250 PHE A O 1
ATOM 2021 N N . GLU A 1 251 ? 3.043 -7.175 -7.120 1.00 76.44 251 GLU A N 1
ATOM 2022 C CA . GLU A 1 251 ? 3.230 -7.003 -8.567 1.00 76.44 251 GLU A CA 1
ATOM 2023 C C . GLU A 1 251 ? 2.114 -7.659 -9.391 1.00 76.44 251 GLU A C 1
ATOM 2025 O O . GLU A 1 251 ? 1.658 -7.085 -10.382 1.00 76.44 251 GLU A O 1
ATOM 2030 N N . THR A 1 252 ? 1.623 -8.831 -8.974 1.00 76.44 252 THR A N 1
ATOM 2031 C CA . THR A 1 252 ? 0.476 -9.482 -9.640 1.00 76.44 252 THR A CA 1
ATOM 2032 C C . THR A 1 252 ? -0.771 -8.596 -9.591 1.00 76.44 252 THR A C 1
ATOM 2034 O O . THR A 1 252 ? -1.429 -8.387 -10.608 1.00 76.44 252 THR A O 1
ATOM 2037 N N . THR A 1 253 ? -1.046 -7.973 -8.443 1.00 74.88 253 THR A N 1
ATOM 2038 C CA . THR A 1 253 ? -2.193 -7.063 -8.275 1.00 74.88 253 THR A CA 1
ATOM 2039 C C . THR A 1 253 ? -2.030 -5.759 -9.055 1.00 74.88 253 THR A C 1
ATOM 2041 O O . THR A 1 253 ? -3.005 -5.214 -9.576 1.00 74.88 253 THR A O 1
ATOM 2044 N N . CYS A 1 254 ? -0.795 -5.280 -9.214 1.00 75.62 254 CYS A N 1
ATOM 2045 C CA . CYS A 1 254 ? -0.492 -4.129 -10.060 1.00 75.62 254 CYS A CA 1
ATOM 2046 C C . CYS A 1 254 ? -0.556 -4.438 -11.562 1.00 75.62 254 CYS A C 1
ATOM 2048 O O . CYS A 1 254 ? -0.657 -3.501 -12.340 1.00 75.62 254 CYS A O 1
ATOM 2050 N N . THR A 1 255 ? -0.496 -5.701 -11.992 1.00 68.62 255 THR A N 1
ATOM 2051 C CA . THR A 1 255 ? -0.472 -6.088 -13.420 1.00 68.62 255 THR A CA 1
ATOM 2052 C C . THR A 1 255 ? -1.807 -6.618 -13.928 1.00 68.62 255 THR A C 1
ATOM 2054 O O . THR A 1 255 ? -2.156 -6.379 -15.088 1.00 68.62 255 THR A O 1
ATOM 2057 N N . HIS A 1 256 ? -2.554 -7.306 -13.067 1.00 67.06 256 HIS A N 1
ATOM 2058 C CA . HIS A 1 256 ? -3.898 -7.805 -13.316 1.00 67.06 256 HIS A CA 1
ATOM 2059 C C . HIS A 1 256 ? -4.813 -7.254 -12.218 1.00 67.06 256 HIS A C 1
ATOM 2061 O O . HIS A 1 256 ? -4.873 -7.830 -11.130 1.00 67.06 256 HIS A O 1
ATOM 2067 N N . PRO A 1 257 ? -5.518 -6.131 -12.455 1.00 61.00 257 PRO A N 1
ATOM 2068 C CA . PRO A 1 257 ? -6.468 -5.601 -11.488 1.00 61.00 257 PRO A CA 1
ATOM 2069 C C . PRO A 1 257 ? -7.698 -6.518 -11.440 1.00 61.00 257 PRO A C 1
ATOM 2071 O O . PRO A 1 257 ? -8.724 -6.227 -12.054 1.00 61.00 257 PRO A O 1
ATOM 2074 N N . LEU A 1 258 ? -7.593 -7.640 -10.725 1.00 52.25 258 LEU A N 1
ATOM 2075 C CA . LEU A 1 258 ? -8.732 -8.456 -10.320 1.00 52.25 258 LEU A CA 1
ATOM 2076 C C . LEU A 1 258 ? -9.638 -7.545 -9.484 1.00 52.25 258 LEU A C 1
ATOM 2078 O O . LEU A 1 258 ? -9.315 -7.188 -8.357 1.00 52.25 258 LEU A O 1
ATOM 2082 N N . GLU A 1 259 ? -10.720 -7.077 -10.104 1.00 56.84 259 GLU A N 1
ATOM 2083 C CA . GLU A 1 259 ? -11.737 -6.200 -9.524 1.00 56.84 259 GLU A CA 1
ATOM 2084 C C . GLU A 1 259 ? -11.192 -4.896 -8.893 1.00 56.84 259 GLU A C 1
ATOM 2086 O O . GLU A 1 259 ? -10.869 -4.822 -7.704 1.00 56.84 259 GLU A O 1
ATOM 2091 N N . ARG A 1 260 ? -11.252 -3.778 -9.641 1.00 60.25 260 ARG A N 1
ATOM 2092 C CA . ARG A 1 260 ? -11.000 -2.400 -9.133 1.00 60.25 260 ARG A CA 1
ATOM 2093 C C . ARG A 1 260 ? -11.678 -2.101 -7.777 1.00 60.25 260 ARG A C 1
ATOM 2095 O O . ARG A 1 260 ? -11.230 -1.225 -7.039 1.00 60.25 260 ARG A O 1
ATOM 2102 N N . ARG A 1 261 ? -12.766 -2.813 -7.453 1.00 64.44 261 ARG A N 1
ATOM 2103 C CA . ARG A 1 261 ? -13.594 -2.645 -6.252 1.00 64.44 261 ARG A CA 1
ATOM 2104 C C . ARG A 1 261 ? -12.894 -3.048 -4.945 1.00 64.44 261 ARG A C 1
ATOM 2106 O O . ARG A 1 261 ? -13.231 -2.469 -3.916 1.00 64.44 261 ARG A O 1
ATOM 2113 N N . LYS A 1 262 ? -11.913 -3.964 -4.956 1.00 77.44 262 LYS A N 1
ATOM 2114 C CA . LYS A 1 262 ? -11.294 -4.504 -3.721 1.00 77.44 262 LYS A CA 1
ATOM 2115 C C . LYS A 1 262 ? -9.814 -4.168 -3.532 1.00 77.44 262 LYS A C 1
ATOM 2117 O O . LYS A 1 262 ? -9.223 -4.596 -2.545 1.00 77.44 262 LYS A O 1
ATOM 2122 N N . MET A 1 263 ? -9.226 -3.338 -4.395 1.00 82.00 263 MET A N 1
ATOM 2123 C CA . MET A 1 263 ? -7.779 -3.073 -4.372 1.00 82.00 263 MET A CA 1
ATOM 2124 C C . MET A 1 263 ? -7.258 -2.550 -3.021 1.00 82.00 263 MET A C 1
ATOM 2126 O O . MET A 1 263 ? -6.188 -2.942 -2.566 1.00 82.00 263 MET A O 1
ATOM 2130 N N . ILE A 1 264 ? -8.031 -1.704 -2.330 1.00 86.75 264 ILE A N 1
ATOM 2131 C CA . ILE A 1 264 ? -7.646 -1.206 -0.997 1.00 86.75 264 ILE A CA 1
ATOM 2132 C C . ILE A 1 264 ? -7.555 -2.356 0.011 1.00 86.75 264 ILE A C 1
ATOM 2134 O O . ILE A 1 264 ? -6.626 -2.371 0.812 1.00 86.75 264 ILE A O 1
ATOM 2138 N N . SER A 1 265 ? -8.492 -3.310 -0.035 1.00 87.06 265 SER A N 1
ATOM 2139 C CA . SER A 1 265 ? -8.470 -4.488 0.839 1.00 87.06 265 SER A CA 1
ATOM 2140 C C . SER A 1 265 ? -7.258 -5.355 0.530 1.00 87.06 265 SER A C 1
ATOM 2142 O O . SER A 1 265 ? -6.499 -5.671 1.432 1.00 87.06 265 SER A O 1
ATOM 2144 N N . ILE A 1 266 ? -7.006 -5.632 -0.753 1.00 86.12 266 ILE A N 1
ATOM 2145 C CA . ILE A 1 266 ? -5.870 -6.456 -1.174 1.00 86.12 266 ILE A CA 1
ATOM 2146 C C . ILE A 1 266 ? -4.545 -5.825 -0.722 1.00 86.12 266 ILE A C 1
ATOM 2148 O O . ILE A 1 266 ? -3.730 -6.476 -0.075 1.00 86.12 266 ILE A O 1
ATOM 2152 N N . CYS A 1 267 ? -4.340 -4.528 -0.979 1.00 86.38 267 CYS A N 1
ATOM 2153 C CA . CYS A 1 267 ? -3.158 -3.816 -0.485 1.00 86.38 267 CYS A CA 1
ATOM 2154 C C . CYS A 1 267 ? -3.060 -3.817 1.041 1.00 86.38 267 CYS A C 1
ATOM 2156 O O . CYS A 1 267 ? -1.960 -3.915 1.582 1.00 86.38 267 CYS A O 1
ATOM 2158 N N . TYR A 1 268 ? -4.187 -3.690 1.742 1.00 89.31 268 TYR A N 1
ATOM 2159 C CA . TYR A 1 268 ? -4.217 -3.757 3.198 1.00 89.31 268 TYR A CA 1
ATOM 2160 C C . TYR A 1 268 ? -3.754 -5.130 3.696 1.00 89.31 268 TYR A C 1
ATOM 2162 O O . TYR A 1 268 ? -2.869 -5.185 4.548 1.00 89.31 268 TYR A O 1
ATOM 2170 N N . ASP A 1 269 ? -4.271 -6.216 3.124 1.00 86.44 269 ASP A N 1
ATOM 2171 C CA . ASP A 1 269 ? -3.934 -7.588 3.508 1.00 86.44 269 ASP A CA 1
ATOM 2172 C C . ASP A 1 269 ? -2.463 -7.918 3.196 1.00 86.44 269 ASP A C 1
ATOM 2174 O O . ASP A 1 269 ? -1.766 -8.519 4.017 1.00 86.44 269 ASP A O 1
ATOM 2178 N N . LEU A 1 270 ? -1.924 -7.426 2.075 1.00 85.31 270 LEU A N 1
ATOM 2179 C CA . LEU A 1 270 ? -0.496 -7.540 1.743 1.00 85.31 270 LEU A CA 1
ATOM 2180 C C . LEU A 1 270 ? 0.410 -6.762 2.714 1.00 85.31 270 LEU A C 1
ATOM 2182 O O . LEU A 1 270 ? 1.462 -7.243 3.147 1.00 85.31 270 LEU A O 1
ATOM 2186 N N . LEU A 1 271 ? 0.006 -5.553 3.109 1.00 86.44 271 LEU A N 1
ATOM 2187 C CA . LEU A 1 271 ? 0.727 -4.774 4.121 1.00 86.44 271 LEU A CA 1
ATOM 2188 C C . LEU A 1 271 ? 0.642 -5.427 5.508 1.00 86.44 271 LEU A C 1
ATOM 2190 O O . LEU A 1 271 ? 1.586 -5.360 6.298 1.00 86.44 271 LEU A O 1
ATOM 2194 N N . LEU A 1 272 ? -0.479 -6.073 5.817 1.00 83.94 272 LEU A N 1
ATOM 2195 C CA . LEU A 1 272 ? -0.672 -6.778 7.073 1.00 83.94 272 LEU A CA 1
ATOM 2196 C C . LEU A 1 272 ? 0.203 -8.035 7.132 1.00 83.94 272 LEU A C 1
ATOM 2198 O O . LEU A 1 272 ? 0.956 -8.191 8.087 1.00 83.94 272 LEU A O 1
ATOM 2202 N N . THR A 1 273 ? 0.181 -8.876 6.096 1.00 78.94 273 THR A N 1
ATOM 2203 C CA . THR A 1 273 ? 0.970 -10.121 6.011 1.00 78.94 273 THR A CA 1
ATOM 2204 C C . THR A 1 273 ? 2.476 -9.865 6.006 1.00 78.94 273 THR A C 1
ATOM 2206 O O . THR A 1 273 ? 3.201 -10.504 6.766 1.00 78.94 273 THR A O 1
ATOM 2209 N N . SER A 1 274 ? 2.954 -8.859 5.264 1.00 72.19 274 SER A N 1
ATOM 2210 C CA . SER A 1 274 ? 4.377 -8.467 5.275 1.00 72.19 274 SER A CA 1
ATOM 2211 C C . SER A 1 274 ? 4.865 -7.983 6.647 1.00 72.19 274 SER A C 1
ATOM 2213 O O . SER A 1 274 ? 6.042 -8.120 6.982 1.00 72.19 274 SER A O 1
ATOM 2215 N N . THR A 1 275 ? 3.970 -7.442 7.480 1.00 67.38 275 THR A N 1
ATOM 2216 C CA . THR A 1 275 ? 4.291 -7.059 8.866 1.00 67.38 275 THR A CA 1
ATOM 2217 C C . THR A 1 275 ? 4.024 -8.169 9.883 1.00 67.38 275 THR A C 1
ATOM 2219 O O . THR A 1 275 ? 4.618 -8.158 10.966 1.00 67.38 275 THR A O 1
ATOM 2222 N N . ALA A 1 276 ? 3.187 -9.152 9.542 1.00 58.81 276 ALA A N 1
ATOM 2223 C CA . ALA A 1 276 ? 2.786 -10.276 10.383 1.00 58.81 276 ALA A CA 1
ATOM 2224 C C . ALA A 1 276 ? 3.841 -11.392 10.404 1.00 58.81 276 ALA A C 1
ATOM 2226 O O . ALA A 1 276 ? 3.535 -12.567 10.266 1.00 58.81 276 ALA A O 1
ATOM 2227 N N . ASN A 1 277 ? 5.102 -11.043 10.647 1.00 53.19 277 ASN A N 1
ATOM 2228 C CA . ASN A 1 277 ? 6.193 -12.010 10.729 1.00 53.19 277 ASN A CA 1
ATOM 2229 C C . ASN A 1 277 ? 6.639 -12.238 12.179 1.00 53.19 277 ASN A C 1
ATOM 2231 O O . ASN A 1 277 ? 7.793 -11.994 12.522 1.00 53.19 277 ASN A O 1
ATOM 2235 N N . LYS A 1 278 ? 5.712 -12.661 13.059 1.00 53.75 278 LYS A N 1
ATOM 2236 C CA . LYS A 1 278 ? 6.037 -13.071 14.448 1.00 53.75 278 LYS A CA 1
ATOM 2237 C C . LYS A 1 278 ? 5.215 -14.243 15.020 1.00 53.75 278 LYS A C 1
ATOM 2239 O O . LYS A 1 278 ? 5.569 -14.717 16.096 1.00 53.75 278 LYS A O 1
ATOM 2244 N N . HIS A 1 279 ? 4.178 -14.742 14.332 1.00 51.66 279 HIS A N 1
ATOM 2245 C CA . HIS A 1 279 ? 3.390 -15.900 14.805 1.00 51.66 279 HIS A CA 1
ATOM 2246 C C . HIS A 1 279 ? 4.108 -17.239 14.651 1.00 51.66 279 HIS A C 1
ATOM 2248 O O . HIS A 1 279 ? 3.927 -18.126 15.483 1.00 51.66 279 HIS A O 1
ATOM 2254 N N . TRP A 1 280 ? 5.025 -17.325 13.684 1.00 55.94 280 TRP A N 1
ATOM 2255 C CA . TRP A 1 280 ? 5.874 -18.494 13.476 1.00 55.94 280 TRP A CA 1
ATOM 2256 C C . TRP A 1 280 ? 6.705 -18.854 14.709 1.00 55.94 280 TRP A C 1
ATOM 2258 O O . TRP A 1 280 ? 7.151 -19.984 14.811 1.00 55.94 280 TRP A O 1
ATOM 2268 N N . LYS A 1 281 ? 6.928 -17.934 15.660 1.00 58.69 281 LYS A N 1
ATOM 2269 C CA . LYS A 1 281 ? 7.666 -18.272 16.882 1.00 58.69 281 LYS A CA 1
ATOM 2270 C C . LYS A 1 281 ? 6.880 -19.245 17.760 1.00 58.69 281 LYS A C 1
ATOM 2272 O O . LYS A 1 281 ? 7.463 -20.200 18.246 1.00 58.69 281 LYS A O 1
ATOM 2277 N N . TYR A 1 282 ? 5.583 -19.014 17.960 1.00 66.25 282 TYR A N 1
ATOM 2278 C CA . TYR A 1 282 ? 4.763 -19.915 18.771 1.00 66.25 282 TYR A CA 1
ATOM 2279 C C . TYR A 1 282 ? 4.482 -21.204 18.014 1.00 66.25 282 TYR A C 1
ATOM 2281 O O . TYR A 1 282 ? 4.705 -22.265 18.573 1.00 66.25 282 TYR A O 1
ATOM 2289 N N . GLN A 1 283 ? 4.117 -21.109 16.733 1.00 67.19 283 GLN A N 1
ATOM 2290 C CA . GLN A 1 283 ? 3.924 -22.286 15.892 1.00 67.19 283 GLN A CA 1
ATOM 2291 C C . GLN A 1 283 ? 5.177 -23.170 15.850 1.00 67.19 283 GLN A C 1
ATOM 2293 O O . GLN A 1 283 ? 5.084 -24.341 16.183 1.00 67.19 283 GLN A O 1
ATOM 2298 N N . ARG A 1 284 ? 6.365 -22.605 15.583 1.00 67.44 284 ARG A N 1
ATOM 2299 C CA . ARG A 1 284 ? 7.620 -23.377 15.605 1.00 67.44 284 ARG A CA 1
ATOM 2300 C C . ARG A 1 284 ? 7.969 -23.918 16.982 1.00 67.44 284 ARG A C 1
ATOM 2302 O O . ARG A 1 284 ? 8.611 -24.954 17.055 1.00 67.44 284 ARG A O 1
ATOM 2309 N N . ASN A 1 285 ? 7.637 -23.210 18.060 1.00 73.75 285 ASN A N 1
ATOM 2310 C CA . ASN A 1 285 ? 7.870 -23.729 19.406 1.00 73.75 285 ASN A CA 1
ATOM 2311 C C . ASN A 1 285 ? 6.974 -24.944 19.667 1.00 73.75 285 ASN A C 1
ATOM 2313 O O . ASN A 1 285 ? 7.476 -25.974 20.083 1.00 73.75 285 ASN A O 1
ATOM 2317 N N . TRP A 1 286 ? 5.691 -24.863 19.324 1.00 75.06 286 TRP A N 1
ATOM 2318 C CA . TRP A 1 286 ? 4.757 -25.979 19.456 1.00 75.06 286 TRP A CA 1
ATOM 2319 C C . TRP A 1 286 ? 5.076 -27.144 18.512 1.00 75.06 286 TRP A C 1
ATOM 2321 O O . TRP A 1 286 ? 4.999 -28.289 18.929 1.00 75.06 286 TRP A O 1
ATOM 2331 N N . GLU A 1 287 ? 5.483 -26.883 17.269 1.00 82.56 287 GLU A N 1
ATOM 2332 C CA . GLU A 1 287 ? 5.937 -27.917 16.324 1.00 82.56 287 GLU A CA 1
ATOM 2333 C C . GLU A 1 287 ? 7.221 -28.603 16.811 1.00 82.56 287 GLU A C 1
ATOM 2335 O O . GLU A 1 287 ? 7.365 -29.814 16.657 1.00 82.56 287 GLU A O 1
ATOM 2340 N N . LYS A 1 288 ? 8.129 -27.853 17.457 1.00 83.06 288 LYS A N 1
ATOM 2341 C CA . LYS A 1 288 ? 9.303 -28.416 18.140 1.00 83.06 288 LYS A CA 1
ATOM 2342 C C . LYS A 1 288 ? 8.914 -29.269 19.343 1.00 83.06 288 LYS A C 1
ATOM 2344 O O . LYS A 1 288 ? 9.440 -30.367 19.476 1.00 83.06 288 LYS A O 1
ATOM 2349 N N . ASP A 1 289 ? 8.007 -28.783 20.185 1.00 84.94 289 ASP A N 1
ATOM 2350 C CA . ASP A 1 289 ? 7.581 -29.480 21.403 1.00 84.94 289 ASP A CA 1
ATOM 2351 C C . ASP A 1 289 ? 6.769 -30.749 21.078 1.00 84.94 289 ASP A C 1
ATOM 2353 O O . ASP A 1 289 ? 6.869 -31.750 21.782 1.00 84.94 289 ASP A O 1
ATOM 2357 N N . LEU A 1 290 ? 5.990 -30.733 19.991 1.00 84.88 290 LEU A N 1
ATOM 2358 C CA . LEU A 1 290 ? 5.176 -31.863 19.524 1.00 84.88 290 LEU A CA 1
ATOM 2359 C C . LEU A 1 290 ? 5.920 -32.802 18.562 1.00 84.88 290 LEU A C 1
ATOM 2361 O O . LEU A 1 290 ? 5.385 -33.855 18.218 1.00 84.88 290 LEU A O 1
ATOM 2365 N N . GLY A 1 291 ? 7.107 -32.416 18.083 1.00 81.88 291 GLY A N 1
ATOM 2366 C CA . GLY A 1 291 ? 7.905 -33.197 17.132 1.00 81.88 291 GLY A CA 1
ATOM 2367 C C . GLY A 1 291 ? 7.232 -33.445 15.775 1.00 81.88 291 GLY A C 1
ATOM 2368 O O . GLY A 1 291 ? 7.629 -34.365 15.063 1.00 81.88 291 GLY A O 1
ATOM 2369 N N . ARG A 1 292 ? 6.206 -32.664 15.412 1.00 82.19 292 ARG A N 1
ATOM 2370 C CA . ARG A 1 292 ? 5.457 -32.802 14.153 1.00 82.19 292 ARG A CA 1
ATOM 2371 C C . ARG A 1 292 ? 5.086 -31.441 13.577 1.00 82.19 292 ARG A C 1
ATOM 2373 O O . ARG A 1 292 ? 4.716 -30.533 14.321 1.00 82.19 292 ARG A O 1
ATOM 2380 N N . GLU A 1 293 ? 5.134 -31.324 12.254 1.00 74.38 293 GLU A N 1
ATOM 2381 C CA . GLU A 1 293 ? 4.596 -30.163 11.543 1.00 74.38 293 GLU A CA 1
ATOM 2382 C C . GLU A 1 293 ? 3.068 -30.269 11.494 1.00 74.38 293 GLU A C 1
ATOM 2384 O O . GLU A 1 293 ? 2.515 -31.277 11.049 1.00 74.38 293 GLU A O 1
ATOM 2389 N N . LEU A 1 294 ? 2.379 -29.243 11.993 1.00 70.50 294 LEU A N 1
ATOM 2390 C CA . LEU A 1 294 ? 0.921 -29.196 11.979 1.00 70.50 294 LEU A CA 1
ATOM 2391 C C . LEU A 1 294 ? 0.456 -28.451 10.717 1.00 70.50 294 LEU A C 1
ATOM 2393 O O . LEU A 1 294 ? 0.873 -27.307 10.497 1.00 70.50 294 LEU A O 1
ATOM 2397 N N . PRO A 1 295 ? -0.411 -29.050 9.879 1.00 67.50 295 PRO A N 1
ATOM 2398 C CA . PRO A 1 295 ? -0.984 -28.355 8.733 1.00 67.50 295 PRO A CA 1
ATOM 2399 C C . PRO A 1 295 ? -1.805 -27.144 9.198 1.00 67.50 295 PRO A C 1
ATOM 2401 O O . PRO A 1 295 ? -2.388 -27.153 10.280 1.00 67.50 295 PRO A O 1
ATOM 2404 N N . ARG A 1 296 ? -1.870 -26.092 8.369 1.00 56.84 296 ARG A N 1
ATOM 2405 C CA . ARG A 1 296 ? -2.494 -24.797 8.725 1.00 56.84 296 ARG A CA 1
ATOM 2406 C C . ARG A 1 296 ? -3.953 -24.895 9.171 1.00 56.84 296 ARG A C 1
ATOM 2408 O O . ARG A 1 296 ? -4.414 -24.009 9.868 1.00 56.84 296 ARG A O 1
ATOM 2415 N N . GLU A 1 297 ? -4.662 -25.934 8.750 1.00 59.28 297 GLU A N 1
ATOM 2416 C CA . GLU A 1 297 ? -6.063 -26.176 9.108 1.00 59.28 297 GLU A CA 1
ATOM 2417 C C . GLU A 1 297 ? -6.234 -26.716 10.538 1.00 59.28 297 GLU A C 1
ATOM 2419 O O . GLU A 1 297 ? -7.328 -26.646 11.088 1.00 59.28 297 GLU A O 1
ATOM 2424 N N . GLN A 1 298 ? -5.168 -27.257 11.141 1.00 60.03 298 GLN A N 1
ATOM 2425 C CA . GLN A 1 298 ? -5.161 -27.777 12.515 1.00 60.03 298 GLN A CA 1
ATOM 2426 C C . GLN A 1 298 ? -4.707 -26.737 13.558 1.00 60.03 298 GLN A C 1
ATOM 2428 O O . GLN A 1 298 ? -4.723 -27.042 14.752 1.00 60.03 298 GLN A O 1
ATOM 2433 N N . TRP A 1 299 ? -4.290 -25.546 13.115 1.00 57.97 299 TRP A N 1
ATOM 2434 C CA . TRP A 1 299 ? -3.883 -24.406 13.945 1.00 57.97 299 TRP A CA 1
ATOM 2435 C C . TRP A 1 299 ? -5.023 -23.407 14.132 1.00 57.97 299 TRP A C 1
ATOM 2437 O O . TRP A 1 299 ? -5.155 -22.893 15.267 1.00 57.97 299 TRP A O 1
#

Foldseek 3Di:
DLVVVLVQLVVVLVDPDDLLVLLVSCVPPPLVVLLVCLLVDLDDDDPVNLVVVVVSSQCSSVVNDDDPDDPLQQCADVLLVHSNRPRSVLLSLLSLQLVLLLLLDDDPGDPVSVVQQVQVPPDRSLLLQFADPVLHDDGDDHDSSVVVSSVSSNVVCCLQFVDQRGAQLGFCSNVPSVFPPQDSVLCVVLVRTTNVVQADQQFGHDPVVVCVVRVHDPVCVVVVVRVLVVCLVSVCVVVRGPGDDDRGLSSVCSNDVPDSPCSSVSSSNSSSVSVSPPPVVVQVVVCVVVVHRDPSVRD

Radius of gyration: 22.95 Å; chains: 1; bounding box: 50×53×65 Å

Organism: NCBI:txid445787

Sequence (299 aa):
MLTQLRNLCMNWSKVEVSWAGRIAALKMSLLPKLLYLFRALPIALPRTYLLNLQSVLSKFVWRGKRPRVRAALLNQSIEGGGIGVPNVLMYYKASMLTASQALLMTPPGPQWTRLLSAYFLPYSPSIILWLPRSLRPKLPPLPPFASLLRREWDYNTAKLINYHPIALADPLTVLGHLIPHFDPRVWTLHAVTRLSQFFNQEGFLPFSRLIDKYDIPHSLWLSYGQIRSQLALWGLGGKLSSTRPLLSPFETTCTHPLERRKMISICYDLLLTSTANKHWKYQRNWEKDLGRELPREQW

pLDDT: mean 79.4, std 10.42, range [48.09, 91.81]